Protein AF-A0A383WI52-F1 (afdb_monomer)

Mean predicted aligned error: 7.35 Å

Nearest PDB structures (foldseek):
  7dmk-assembly4_D  TM=4.854E-01  e=1.094E+00  Bacteroides clarus
  7dmk-assembly1_A  TM=4.833E-01  e=1.215E+00  Bacteroides clarus

Secondary structure (DSSP, 8-state):
-HHHHHHHHHHHHHS-S-------EEEEE-SS--TT-B-HHHHHH-TTEEEEEE-S-EE-TTTTGGGSSSPEEE-S-EEEEE-TT--GGGPPEEE-TT--S-EEEPTT-EEEEESSEEES--SSSSS--TTEE--TT-EEEEES-EEE-SS---HHHHHHHHHHSPPPSSSTTTT--PPPEEEEEEEEETTEEEEEEEEEEEEEEEE--EEETTTEEEB-EEEEEE--S-GGG-

Solvent-accessible surface area (backbone atoms only — not comparable to full-atom values): 12870 Å² total; per-residue (Å²): 126,79,75,63,62,59,56,56,56,58,56,54,60,73,76,62,75,72,84,73,76,61,77,67,30,71,36,39,25,34,50,76,77,48,93,88,38,42,52,66,67,58,41,61,65,39,88,58,37,31,35,36,36,33,79,32,47,36,65,51,76,67,74,55,57,85,18,71,92,54,41,48,70,33,86,54,50,35,35,43,27,28,65,87,90,60,54,83,68,67,41,27,38,40,31,43,75,52,42,49,24,28,35,29,39,32,46,81,16,41,41,32,41,32,48,24,29,40,23,34,41,48,92,75,86,65,89,73,52,32,32,32,26,37,27,77,69,7,34,41,37,38,33,55,58,46,80,50,61,96,79,67,79,55,37,64,63,41,48,53,50,48,68,69,47,60,56,16,80,88,47,93,66,41,84,52,90,68,73,60,41,66,50,74,39,68,42,53,55,73,93,40,80,41,72,59,33,68,44,61,42,40,42,41,30,63,36,66,65,44,76,42,89,101,64,50,46,26,28,20,24,34,38,40,37,42,36,91,71,75,72,92,82,95

Structure (mmCIF, N/CA/C/O backbone):
data_AF-A0A383WI52-F1
#
_entry.id   AF-A0A383WI52-F1
#
loop_
_atom_site.group_PDB
_atom_site.id
_atom_site.type_symbol
_atom_site.label_atom_id
_atom_site.label_alt_id
_atom_site.label_comp_id
_atom_site.label_asym_id
_atom_site.label_entity_id
_atom_site.label_seq_id
_atom_site.pdbx_PDB_ins_code
_atom_site.Cartn_x
_atom_site.Cartn_y
_atom_site.Cartn_z
_atom_site.occupancy
_atom_site.B_iso_or_equiv
_atom_site.auth_seq_id
_atom_site.auth_comp_id
_atom_site.auth_asym_id
_atom_site.auth_atom_id
_atom_site.pdbx_PDB_model_num
ATOM 1 N N . MET A 1 1 ? -29.619 -28.307 -30.602 1.00 49.94 1 MET A N 1
ATOM 2 C CA . MET A 1 1 ? -30.215 -27.304 -29.684 1.00 49.94 1 MET A CA 1
ATOM 3 C C . MET A 1 1 ? -29.660 -27.319 -28.247 1.00 49.94 1 MET A C 1
ATOM 5 O O . MET A 1 1 ? -29.815 -26.323 -27.562 1.00 49.94 1 MET A O 1
ATOM 9 N N . HIS A 1 2 ? -28.935 -28.349 -27.781 1.00 45.06 2 HIS A N 1
ATOM 10 C CA . HIS A 1 2 ? -28.395 -28.400 -26.402 1.00 45.06 2 HIS A CA 1
ATOM 11 C C . HIS A 1 2 ? -27.137 -27.556 -26.098 1.00 45.06 2 HIS A C 1
ATOM 13 O O . HIS A 1 2 ? -26.778 -27.399 -24.938 1.00 45.06 2 HIS A O 1
ATOM 19 N N . ARG A 1 3 ? -26.462 -26.969 -27.097 1.00 47.31 3 ARG A N 1
ATOM 20 C CA . ARG A 1 3 ? -25.242 -26.160 -26.871 1.00 47.31 3 ARG A CA 1
ATOM 21 C C . ARG A 1 3 ? -25.502 -24.683 -26.537 1.00 47.31 3 ARG A C 1
ATOM 23 O O . ARG A 1 3 ? -24.597 -24.013 -26.053 1.00 47.31 3 ARG A O 1
ATOM 30 N N . ALA A 1 4 ? -26.717 -24.180 -26.770 1.00 48.38 4 ALA A N 1
ATOM 31 C CA . ALA A 1 4 ? -27.065 -22.778 -26.517 1.00 48.38 4 ALA A CA 1
ATOM 32 C C . ALA A 1 4 ? -27.457 -22.516 -25.049 1.00 48.38 4 ALA A C 1
ATOM 34 O O . ALA A 1 4 ? -27.146 -21.460 -24.508 1.00 48.38 4 ALA A O 1
ATOM 35 N N . VAL A 1 5 ? -28.055 -23.505 -24.377 1.00 50.00 5 VAL A N 1
ATOM 36 C CA . VAL A 1 5 ? -28.529 -23.379 -22.985 1.00 50.00 5 VAL A CA 1
ATOM 37 C C . VAL A 1 5 ? -27.363 -23.364 -21.984 1.00 50.00 5 VAL A C 1
ATOM 39 O O . VAL A 1 5 ? -27.407 -22.641 -20.993 1.00 50.00 5 VAL A O 1
ATOM 42 N N . LEU A 1 6 ? -26.260 -24.065 -22.281 1.00 45.25 6 LEU A N 1
ATOM 43 C CA . LEU A 1 6 ? -25.086 -24.116 -21.399 1.00 45.25 6 LEU A CA 1
ATOM 44 C C . LEU A 1 6 ? -24.294 -22.793 -21.364 1.00 45.25 6 LEU A C 1
ATOM 46 O O . LEU A 1 6 ? -23.661 -22.483 -20.360 1.00 45.25 6 LEU A O 1
ATOM 50 N N . ARG A 1 7 ? -24.346 -21.978 -22.430 1.00 45.56 7 ARG A N 1
ATOM 51 C CA . ARG A 1 7 ? -23.656 -20.673 -22.467 1.00 45.56 7 ARG A CA 1
ATOM 52 C C . ARG A 1 7 ? -24.408 -19.575 -21.711 1.00 45.56 7 ARG A C 1
ATOM 54 O O . ARG A 1 7 ? -23.761 -18.681 -21.175 1.00 45.56 7 ARG A O 1
ATOM 61 N N . LEU A 1 8 ? -25.736 -19.667 -21.605 1.00 42.12 8 LEU A N 1
ATOM 62 C CA . LEU A 1 8 ? -26.520 -18.717 -20.809 1.00 42.12 8 LEU A CA 1
ATOM 63 C C . LEU A 1 8 ? -26.329 -18.931 -19.298 1.00 42.12 8 LEU A C 1
ATOM 65 O O . LEU A 1 8 ? -26.320 -17.964 -18.542 1.00 42.12 8 LEU A O 1
ATOM 69 N N . LEU A 1 9 ? -26.095 -20.175 -18.861 1.00 42.81 9 LEU A N 1
ATOM 70 C CA . LEU A 1 9 ? -25.854 -20.485 -17.447 1.00 42.81 9 LEU A CA 1
ATOM 71 C C . LEU A 1 9 ? -24.467 -20.033 -16.953 1.00 42.81 9 LEU A C 1
ATOM 73 O O . LEU A 1 9 ? -24.342 -19.614 -15.807 1.00 42.81 9 LEU A O 1
ATOM 77 N N . VAL A 1 10 ? -23.437 -20.041 -17.810 1.00 47.06 10 VAL A N 1
ATOM 78 C CA . VAL A 1 10 ? -22.093 -19.537 -17.447 1.00 47.06 10 VAL A CA 1
ATOM 79 C C . VAL A 1 10 ? -22.068 -18.003 -17.367 1.00 47.06 10 VAL A C 1
ATOM 81 O O . VAL A 1 10 ? -21.393 -17.450 -16.504 1.00 47.06 10 VAL A O 1
ATOM 84 N N . ALA A 1 11 ? -22.853 -17.305 -18.195 1.00 40.97 11 ALA A N 1
ATOM 85 C CA . ALA A 1 11 ? -22.974 -15.846 -18.122 1.00 40.97 11 ALA A CA 1
ATOM 86 C C . ALA A 1 11 ? -23.739 -15.368 -16.869 1.00 40.97 11 ALA A C 1
ATOM 88 O O . ALA A 1 11 ? -23.412 -14.321 -16.315 1.00 40.97 11 ALA A O 1
ATOM 89 N N . ALA A 1 12 ? -24.701 -16.153 -16.371 1.00 42.59 12 ALA A N 1
ATOM 90 C CA . ALA A 1 12 ? -25.459 -15.825 -15.160 1.00 42.59 12 ALA A CA 1
ATOM 91 C C . ALA A 1 12 ? -24.646 -15.993 -13.858 1.00 42.59 12 ALA A C 1
ATOM 93 O O . ALA A 1 12 ? -24.910 -15.299 -12.879 1.00 42.59 12 ALA A O 1
ATOM 94 N N . ILE A 1 13 ? -23.617 -16.849 -13.850 1.00 46.75 13 ILE A N 1
ATOM 95 C CA . ILE A 1 13 ? -22.729 -17.045 -12.688 1.00 46.75 13 ILE A CA 1
ATOM 96 C C . ILE A 1 13 ? -21.711 -15.894 -12.548 1.00 46.75 13 ILE A C 1
ATOM 98 O O . ILE A 1 13 ? -21.259 -15.607 -11.443 1.00 46.75 13 ILE A O 1
ATOM 102 N N . ILE A 1 14 ? -21.414 -15.160 -13.627 1.00 44.84 14 ILE A N 1
ATOM 103 C CA . ILE A 1 14 ? -20.525 -13.981 -13.591 1.00 44.84 14 ILE A CA 1
ATOM 104 C C . ILE A 1 14 ? -21.253 -12.730 -13.056 1.00 44.84 14 ILE A C 1
ATOM 106 O O . ILE A 1 14 ? -20.605 -11.810 -12.564 1.00 44.84 14 ILE A O 1
ATOM 110 N N . LEU A 1 15 ? -22.592 -12.709 -13.065 1.00 38.56 15 LEU A N 1
ATOM 111 C CA . LEU A 1 15 ? -23.390 -11.580 -12.565 1.00 38.56 15 LEU A CA 1
ATOM 112 C C . LEU A 1 15 ? -23.894 -11.749 -11.115 1.00 38.56 15 LEU A C 1
ATOM 114 O O . LEU A 1 15 ? -24.483 -10.821 -10.569 1.00 38.56 15 LEU A O 1
ATOM 118 N N . TYR A 1 16 ? -23.653 -12.904 -10.482 1.00 39.84 16 TYR A N 1
ATOM 119 C CA . TYR A 1 16 ? -24.157 -13.252 -9.142 1.00 39.84 16 TYR A CA 1
ATOM 120 C C . TYR A 1 16 ? -23.056 -13.481 -8.091 1.00 39.84 16 TYR A C 1
ATOM 122 O O . TYR A 1 16 ? -23.280 -14.124 -7.065 1.00 39.84 16 TYR A O 1
ATOM 130 N N . ALA A 1 17 ? -21.870 -12.900 -8.287 1.00 43.91 17 ALA A N 1
ATOM 131 C CA . ALA A 1 17 ? -20.932 -12.686 -7.188 1.00 43.91 17 ALA A CA 1
ATOM 132 C C . ALA A 1 17 ? -21.420 -11.500 -6.336 1.00 43.91 17 ALA A C 1
ATOM 134 O O . ALA A 1 17 ? -20.968 -10.373 -6.498 1.00 43.91 17 ALA A O 1
ATOM 135 N N . PHE A 1 18 ? -22.410 -11.780 -5.483 1.00 45.78 18 PHE A N 1
ATOM 136 C CA . PHE A 1 18 ? -22.698 -11.108 -4.214 1.00 45.78 18 PHE A CA 1
ATOM 137 C C . PHE A 1 18 ? -22.240 -9.647 -4.110 1.00 45.78 18 PHE A C 1
ATOM 139 O O . PHE A 1 18 ? -21.245 -9.335 -3.456 1.00 45.78 18 PHE A O 1
ATOM 146 N N . ILE A 1 19 ? -23.051 -8.726 -4.633 1.00 46.53 19 ILE A N 1
ATOM 147 C CA . ILE A 1 19 ? -23.071 -7.362 -4.103 1.00 46.53 19 ILE A CA 1
ATOM 148 C C . ILE A 1 19 ? -23.871 -7.409 -2.794 1.00 46.53 19 ILE A C 1
ATOM 150 O O . ILE A 1 19 ? -24.980 -6.894 -2.691 1.00 46.53 19 ILE A O 1
ATOM 154 N N . SER A 1 20 ? -23.319 -8.062 -1.773 1.00 44.25 20 SER A N 1
ATOM 155 C CA . SER A 1 20 ? -23.653 -7.676 -0.410 1.00 44.25 20 SER A CA 1
ATOM 156 C C . SER A 1 20 ? -22.993 -6.319 -0.220 1.00 44.25 20 SER A C 1
ATOM 158 O O . SER A 1 20 ? -21.830 -6.247 0.173 1.00 44.25 20 SER A O 1
ATOM 160 N N . THR A 1 21 ? -23.703 -5.232 -0.534 1.00 46.75 21 THR A N 1
ATOM 161 C CA . THR A 1 21 ? -23.348 -3.915 -0.003 1.00 46.75 21 THR A CA 1
ATOM 162 C C . THR A 1 21 ? -23.612 -3.962 1.499 1.00 46.75 21 THR A C 1
ATOM 164 O O . THR A 1 21 ? -24.583 -3.395 1.998 1.00 46.75 21 THR A O 1
ATOM 167 N N . ALA A 1 22 ? -22.765 -4.676 2.245 1.00 56.94 22 ALA A N 1
ATOM 168 C CA . ALA A 1 22 ? -22.515 -4.275 3.614 1.00 56.94 22 ALA A CA 1
ATOM 169 C C . ALA A 1 22 ? -22.205 -2.779 3.538 1.00 56.94 22 ALA A C 1
ATOM 171 O O . ALA A 1 22 ? -21.450 -2.366 2.653 1.00 56.94 22 ALA A O 1
ATOM 172 N N . SER A 1 23 ? -22.863 -1.979 4.377 1.00 58.84 23 SER A N 1
ATOM 173 C CA . SER A 1 23 ? -22.567 -0.554 4.492 1.00 58.84 23 SER A CA 1
ATOM 174 C C . SER A 1 23 ? -21.071 -0.424 4.740 1.00 58.84 23 SER A C 1
ATOM 176 O O . SER A 1 23 ? -20.595 -0.684 5.841 1.00 58.84 23 SER A O 1
ATOM 178 N N . ALA A 1 24 ? -20.342 -0.108 3.677 1.00 80.31 24 ALA A N 1
ATOM 179 C CA . ALA A 1 24 ? -18.909 0.058 3.671 1.00 80.31 24 ALA A CA 1
ATOM 180 C C . ALA A 1 24 ? -18.601 1.276 4.537 1.00 80.31 24 ALA A C 1
ATOM 182 O O . ALA A 1 24 ? -18.807 2.408 4.104 1.00 80.31 24 ALA A O 1
ATOM 183 N N . GLY A 1 25 ? -18.181 1.049 5.781 1.00 95.38 25 GLY A N 1
ATOM 184 C CA . GLY A 1 25 ? -17.764 2.123 6.664 1.00 95.38 25 GLY A CA 1
ATOM 185 C C . GLY A 1 25 ? -16.517 2.799 6.105 1.00 95.38 25 GLY A C 1
ATOM 186 O O . GLY A 1 25 ? -15.590 2.126 5.635 1.00 95.38 25 GLY A O 1
ATOM 187 N N . THR A 1 26 ? -16.493 4.127 6.183 1.00 97.19 26 THR A N 1
ATOM 188 C CA . THR A 1 26 ? -15.303 4.929 5.899 1.00 97.19 26 THR A CA 1
ATOM 189 C C . THR A 1 26 ? -14.734 5.440 7.211 1.00 97.19 26 THR A C 1
ATOM 191 O O . THR A 1 26 ? -15.413 6.155 7.946 1.00 97.19 26 THR A O 1
ATOM 194 N N . ALA A 1 27 ? -13.484 5.093 7.500 1.00 97.94 27 ALA A N 1
ATOM 195 C CA . ALA A 1 27 ? -12.732 5.675 8.600 1.00 97.94 27 ALA A CA 1
ATOM 196 C C . ALA A 1 27 ? -11.845 6.806 8.083 1.00 97.94 27 ALA A C 1
ATOM 198 O O . ALA A 1 27 ? -11.152 6.659 7.076 1.00 97.94 27 ALA A O 1
ATOM 199 N N . TYR A 1 28 ? -11.828 7.918 8.806 1.00 98.06 28 TYR A N 1
ATOM 200 C CA . TYR A 1 28 ? -10.920 9.027 8.548 1.00 98.06 28 TYR A CA 1
ATOM 201 C C . TYR A 1 28 ? -9.704 8.885 9.450 1.00 98.06 28 TYR A C 1
ATOM 203 O O . TYR A 1 28 ? -9.843 8.777 10.666 1.00 98.06 28 TYR A O 1
ATOM 211 N N . VAL A 1 29 ? -8.512 8.867 8.870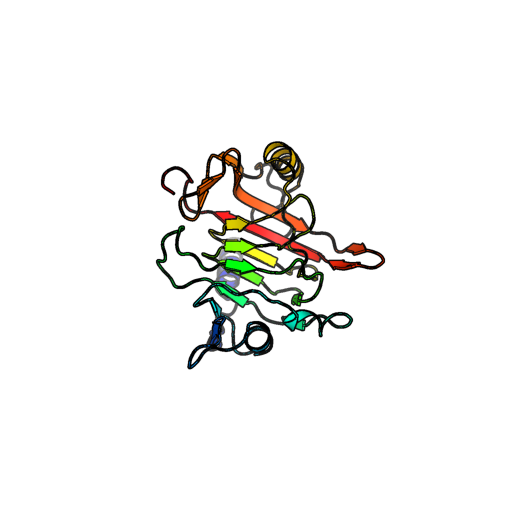 1.00 98.25 29 VAL A N 1
ATOM 212 C CA . VAL A 1 29 ? -7.256 8.659 9.589 1.00 98.25 29 VAL A CA 1
ATOM 213 C C . VAL A 1 29 ? -6.375 9.888 9.401 1.00 98.25 29 VAL A C 1
ATOM 215 O O . VAL A 1 29 ? -6.176 10.359 8.281 1.00 98.25 29 VAL A O 1
ATOM 218 N N . ALA A 1 30 ? -5.876 10.437 10.506 1.00 98.00 30 ALA A N 1
ATOM 219 C CA . ALA A 1 30 ? -5.089 11.665 10.509 1.00 98.00 30 ALA A CA 1
ATOM 220 C C . ALA A 1 30 ? -4.009 11.630 11.591 1.00 98.00 30 ALA A C 1
ATOM 222 O O . ALA A 1 30 ? -4.198 11.053 12.663 1.00 98.00 30 ALA A O 1
ATOM 223 N N . GLN A 1 31 ? -2.894 12.295 11.304 1.00 97.38 31 GLN A N 1
ATOM 224 C CA . GLN A 1 31 ? -1.804 12.532 12.239 1.00 97.38 31 GLN A CA 1
ATOM 225 C C . GLN A 1 31 ? -1.281 13.978 12.078 1.00 97.38 31 GLN A C 1
ATOM 227 O O . GLN A 1 31 ? -0.837 14.334 10.981 1.00 97.38 31 GLN A O 1
ATOM 232 N N . PRO A 1 32 ? -1.324 14.825 13.132 1.00 96.44 32 PRO A N 1
ATOM 233 C CA . PRO A 1 32 ? -1.938 14.568 14.442 1.00 96.44 32 PRO A CA 1
ATOM 234 C C . PRO A 1 32 ? -3.445 14.283 14.330 1.00 96.44 32 PRO A C 1
ATOM 236 O O . PRO A 1 32 ? -4.072 14.627 13.329 1.00 96.44 32 PRO A O 1
ATOM 239 N N . GLN A 1 33 ? -4.012 13.630 15.348 1.00 94.62 33 GLN A N 1
ATOM 240 C CA . GLN A 1 33 ? -5.429 13.264 15.349 1.00 94.62 33 GLN A CA 1
ATOM 241 C C . GLN A 1 33 ? -6.313 14.522 15.276 1.00 94.62 33 GLN A C 1
ATOM 243 O O . GLN A 1 33 ? -6.073 15.504 15.978 1.00 94.62 33 GLN A O 1
ATOM 248 N N . GLN A 1 34 ? -7.330 14.482 14.419 1.00 96.00 34 GLN A N 1
ATOM 249 C CA . GLN A 1 34 ? -8.306 15.547 14.194 1.00 96.00 34 GLN A CA 1
ATOM 250 C C . GLN A 1 34 ? -9.682 15.138 14.752 1.00 96.00 34 GLN A C 1
ATOM 252 O O . GLN A 1 34 ? -9.919 13.954 15.019 1.00 96.00 34 GLN A O 1
ATOM 257 N N . PRO A 1 35 ? -10.628 16.080 14.929 1.00 97.38 35 PRO A N 1
ATOM 258 C CA . PRO A 1 35 ? -12.009 15.730 15.248 1.00 97.38 35 PRO A CA 1
ATOM 259 C C . PRO A 1 35 ? -12.576 14.733 14.229 1.00 97.38 35 PRO A C 1
ATOM 261 O O . PRO A 1 35 ? -12.420 14.919 13.025 1.00 97.38 35 PRO A O 1
ATOM 264 N N . ASN A 1 36 ? -13.244 13.683 14.714 1.00 96.00 36 ASN A N 1
ATOM 265 C CA . ASN A 1 36 ? -13.813 12.596 13.903 1.00 96.00 36 ASN A CA 1
ATOM 266 C C . ASN A 1 36 ? -12.794 11.750 13.116 1.00 96.00 36 ASN A C 1
ATOM 268 O O . ASN A 1 36 ? -13.196 10.993 12.231 1.00 96.00 36 ASN A O 1
ATOM 272 N N . SER A 1 37 ? -11.498 11.832 13.438 1.00 97.81 37 SER A N 1
ATOM 273 C CA . SER A 1 37 ? -10.498 10.899 12.918 1.00 97.81 37 SER A CA 1
ATOM 274 C C . SER A 1 37 ? -10.109 9.840 13.953 1.00 97.81 37 SER A C 1
ATOM 276 O O . SER A 1 37 ? -10.183 10.050 15.165 1.00 97.81 37 SER A O 1
ATOM 278 N N . THR A 1 38 ? -9.620 8.708 13.467 1.00 97.88 38 THR A N 1
ATOM 279 C CA . THR A 1 38 ? -9.133 7.567 14.249 1.00 97.88 38 THR A CA 1
ATOM 280 C C . THR A 1 38 ? -7.678 7.251 13.881 1.00 97.88 38 THR A C 1
ATOM 282 O O . THR A 1 38 ? -7.116 7.866 12.970 1.00 97.88 38 THR A O 1
ATOM 285 N N . THR A 1 39 ? -7.040 6.322 14.596 1.00 97.81 39 THR A N 1
ATOM 286 C CA . THR A 1 39 ? -5.724 5.804 14.199 1.00 97.81 39 THR A CA 1
ATOM 287 C C . THR A 1 39 ? -5.866 4.753 13.103 1.00 97.81 39 THR A C 1
ATOM 289 O O . THR A 1 39 ? -6.927 4.147 12.922 1.00 97.81 39 THR A O 1
ATOM 292 N N . LEU A 1 40 ? -4.781 4.482 12.378 1.00 98.12 40 LEU A N 1
ATOM 293 C CA . LEU A 1 40 ? -4.793 3.458 11.340 1.00 98.12 40 LEU A CA 1
ATOM 294 C C . LEU A 1 40 ? -5.101 2.071 11.921 1.00 98.12 40 LEU A C 1
ATOM 296 O O . LEU A 1 40 ? -5.882 1.321 11.339 1.00 98.12 40 LEU A O 1
ATOM 300 N N . VAL A 1 41 ? -4.531 1.725 13.081 1.00 98.00 41 VAL A N 1
ATOM 301 C CA . VAL A 1 41 ? -4.784 0.424 13.724 1.00 98.00 41 VAL A CA 1
ATOM 302 C C . VAL A 1 41 ? -6.241 0.270 14.152 1.00 98.00 41 VAL A C 1
ATOM 304 O O . VAL A 1 41 ? -6.810 -0.807 13.972 1.00 98.00 41 VAL A O 1
ATOM 307 N N . GLN A 1 42 ? -6.862 1.326 14.680 1.00 97.94 42 GLN A N 1
ATOM 308 C CA . GLN A 1 42 ? -8.282 1.309 15.038 1.00 97.94 42 GLN A CA 1
ATOM 309 C C . GLN A 1 42 ? -9.156 1.091 13.795 1.00 97.94 42 GLN A C 1
ATOM 311 O O . GLN A 1 42 ? -9.966 0.164 13.782 1.00 97.94 42 GLN A O 1
ATOM 316 N N . ALA A 1 43 ? -8.915 1.844 12.717 1.00 98.12 43 ALA A N 1
ATOM 317 C CA . ALA A 1 43 ? -9.619 1.672 11.444 1.00 98.12 43 ALA A CA 1
ATOM 318 C C . ALA A 1 43 ? -9.448 0.260 10.849 1.00 98.12 43 ALA A C 1
ATOM 320 O O . ALA A 1 43 ? -10.403 -0.349 10.368 1.00 98.12 43 ALA A O 1
ATOM 321 N N . LEU A 1 44 ? -8.237 -0.303 10.904 1.00 98.12 44 LEU A N 1
ATOM 322 C CA . LEU A 1 44 ? -7.964 -1.660 10.421 1.00 98.12 44 LEU A CA 1
ATOM 323 C C . LEU A 1 44 ? -8.626 -2.738 11.292 1.00 98.12 44 LEU A C 1
ATOM 325 O O . LEU A 1 44 ? -9.058 -3.766 10.766 1.00 98.12 44 LEU A O 1
ATOM 329 N N . SER A 1 45 ? -8.756 -2.501 12.596 1.00 98.00 45 SER A N 1
ATOM 330 C CA . SER A 1 45 ? -9.388 -3.437 13.535 1.00 98.00 45 SER A CA 1
ATOM 331 C C . SER A 1 45 ? -10.917 -3.444 13.432 1.00 98.00 45 SER A C 1
ATOM 333 O O . SER A 1 45 ? -11.539 -4.469 13.709 1.00 98.00 45 SER A O 1
ATOM 335 N N . ASP A 1 46 ? -11.532 -2.342 12.999 1.00 97.75 46 ASP A N 1
ATOM 336 C CA . ASP A 1 46 ? -12.985 -2.238 12.849 1.00 97.75 46 ASP A CA 1
ATOM 337 C C . ASP A 1 46 ? -13.491 -2.990 11.609 1.00 97.75 46 ASP A C 1
ATOM 339 O O . ASP A 1 46 ? -13.361 -2.532 10.476 1.00 97.75 46 ASP A O 1
ATOM 343 N N . SER A 1 47 ? -14.129 -4.143 11.822 1.00 96.62 47 SER A N 1
ATOM 344 C CA . SER A 1 47 ? -14.664 -4.988 10.746 1.00 96.62 47 SER A CA 1
ATOM 345 C C . SER A 1 47 ? -15.712 -4.327 9.839 1.00 96.62 47 SER A C 1
ATOM 347 O O . SER A 1 47 ? -15.947 -4.838 8.745 1.00 96.62 47 SER A O 1
ATOM 349 N N . SER A 1 48 ? -16.321 -3.215 10.258 1.00 96.56 48 SER A N 1
ATOM 350 C CA . SER A 1 48 ? -17.283 -2.461 9.446 1.00 96.56 48 SER A CA 1
ATOM 351 C C . SER A 1 48 ? -16.612 -1.500 8.455 1.00 96.56 48 SER A C 1
ATOM 353 O O . SER A 1 48 ? -17.230 -1.094 7.472 1.00 96.56 48 SER A O 1
ATOM 355 N N . VAL A 1 49 ? -15.335 -1.167 8.671 1.00 97.69 49 VAL A N 1
ATOM 356 C CA . VAL A 1 49 ? -14.579 -0.210 7.854 1.00 97.69 49 VAL A CA 1
ATOM 357 C C . VAL A 1 49 ? -13.944 -0.910 6.661 1.00 97.69 49 VAL A C 1
ATOM 359 O O . VAL A 1 49 ? -13.009 -1.691 6.827 1.00 97.69 49 VAL A O 1
ATOM 362 N N . SER A 1 50 ? -14.380 -0.599 5.446 1.00 97.50 50 SER A N 1
ATOM 363 C CA . SER A 1 50 ? -13.739 -1.079 4.210 1.00 97.50 50 SER A CA 1
ATOM 364 C C . SER A 1 50 ? -12.961 0.012 3.475 1.00 97.50 50 SER A C 1
ATOM 366 O O . SER A 1 50 ? -12.181 -0.298 2.577 1.00 97.50 50 SER A O 1
ATOM 368 N N . GLN A 1 51 ? -13.160 1.281 3.834 1.00 98.00 51 GLN A N 1
ATOM 369 C CA . GLN A 1 51 ? -12.441 2.414 3.256 1.00 98.00 51 GLN A CA 1
ATOM 370 C C . GLN A 1 51 ? -11.744 3.209 4.356 1.00 98.00 51 GLN A C 1
ATOM 372 O O . GLN A 1 51 ? -12.346 3.550 5.369 1.00 98.00 51 GLN A O 1
ATOM 377 N N . ILE A 1 52 ? -10.471 3.520 4.153 1.00 98.56 52 ILE A N 1
ATOM 378 C CA . ILE A 1 52 ? -9.666 4.326 5.062 1.00 98.56 52 ILE A CA 1
ATOM 379 C C . ILE A 1 52 ? -9.169 5.534 4.281 1.00 98.56 52 ILE A C 1
ATOM 381 O O . ILE A 1 52 ? -8.393 5.391 3.336 1.00 98.56 52 ILE A O 1
ATOM 385 N N . LEU A 1 53 ? -9.618 6.720 4.680 1.00 98.19 53 LEU A N 1
ATOM 386 C CA . LEU A 1 53 ? -9.217 7.977 4.070 1.00 98.19 53 LEU A CA 1
ATOM 387 C C . LEU A 1 53 ? -8.131 8.645 4.912 1.00 98.19 53 LEU A C 1
ATOM 389 O O . LEU A 1 53 ? -8.388 9.058 6.042 1.00 98.19 53 LEU A O 1
ATOM 393 N N . LEU A 1 54 ? -6.929 8.778 4.358 1.00 98.50 54 LEU A N 1
ATOM 394 C CA . LEU A 1 54 ? -5.857 9.565 4.954 1.00 98.50 54 LEU A CA 1
ATOM 395 C C . LEU A 1 54 ? -6.136 11.052 4.717 1.00 98.50 54 LEU A C 1
ATOM 397 O O . LEU A 1 54 ? -6.140 11.518 3.577 1.00 98.50 54 LEU A O 1
ATOM 401 N N . LEU A 1 55 ? -6.377 11.794 5.797 1.00 97.06 55 LEU A N 1
ATOM 402 C CA . LEU A 1 55 ? -6.600 13.243 5.755 1.00 97.06 55 LEU A CA 1
ATOM 403 C C . LEU A 1 55 ? -5.291 14.038 5.756 1.00 97.06 55 LEU A C 1
ATOM 405 O O . LEU A 1 55 ? -5.239 15.161 5.261 1.00 97.06 55 LEU A O 1
ATOM 409 N N . THR A 1 56 ? -4.236 13.462 6.326 1.00 97.12 56 THR A N 1
ATOM 410 C CA . THR A 1 56 ? -2.898 14.049 6.414 1.00 97.12 56 THR A CA 1
ATOM 411 C C . THR A 1 56 ? -1.843 12.973 6.170 1.00 97.12 56 THR A C 1
ATOM 413 O O . THR A 1 56 ? -2.161 11.788 6.040 1.00 97.12 56 THR A O 1
ATOM 416 N N . ASN A 1 57 ? -0.570 13.374 6.121 1.00 97.50 57 ASN A N 1
ATOM 417 C CA . ASN A 1 57 ? 0.530 12.418 6.202 1.00 97.50 57 ASN A CA 1
ATOM 418 C C . ASN A 1 57 ? 0.409 11.600 7.494 1.00 97.50 57 ASN A C 1
ATOM 420 O O . ASN A 1 57 ? 0.151 12.158 8.560 1.00 97.50 57 ASN A O 1
ATOM 424 N N . TYR A 1 58 ? 0.625 10.295 7.389 1.00 98.38 58 TYR A N 1
ATOM 425 C CA . TYR A 1 58 ? 0.473 9.339 8.472 1.00 98.38 58 TYR A CA 1
ATOM 426 C C . TYR A 1 58 ? 1.698 8.432 8.547 1.00 98.38 58 TYR A C 1
ATOM 428 O O . TYR A 1 58 ? 2.097 7.830 7.552 1.00 98.38 58 TYR A O 1
ATOM 436 N N . SER A 1 59 ? 2.279 8.295 9.733 1.00 98.00 59 SER A N 1
ATOM 437 C CA . SER A 1 59 ? 3.346 7.336 10.006 1.00 98.00 59 SER A CA 1
ATOM 438 C C . SER A 1 59 ? 2.833 6.313 10.997 1.00 98.00 59 SER A C 1
ATOM 440 O O . SER A 1 59 ? 2.430 6.670 12.101 1.00 98.00 59 SER A O 1
ATOM 442 N N . VAL A 1 60 ? 2.920 5.028 10.647 1.00 96.31 60 VAL A N 1
ATOM 443 C CA . VAL A 1 60 ? 2.462 3.946 11.536 1.00 96.31 60 VAL A CA 1
ATOM 444 C C . VAL A 1 60 ? 3.223 3.891 12.865 1.00 96.31 60 VAL A C 1
ATOM 446 O O . VAL A 1 60 ? 2.771 3.211 13.783 1.00 96.31 60 VAL A O 1
ATOM 449 N N . ASN A 1 61 ? 4.369 4.584 12.964 1.00 93.88 61 ASN A N 1
ATOM 450 C CA . ASN A 1 61 ? 5.197 4.698 14.168 1.00 93.88 61 ASN A CA 1
ATOM 451 C C . ASN A 1 61 ? 5.331 3.344 14.882 1.00 93.88 61 ASN A C 1
ATOM 453 O O . ASN A 1 61 ? 5.740 2.376 14.243 1.00 93.88 61 ASN A O 1
ATOM 457 N N . ASP A 1 62 ? 4.961 3.257 16.157 1.00 94.94 62 ASP A N 1
ATOM 458 C CA . ASP A 1 62 ? 5.045 2.030 16.954 1.00 94.94 62 ASP A CA 1
ATOM 459 C C . ASP A 1 62 ? 3.679 1.331 17.091 1.00 94.94 62 ASP A C 1
ATOM 461 O O . ASP A 1 62 ? 3.564 0.294 17.742 1.00 94.94 62 ASP A O 1
ATOM 465 N N . GLU A 1 63 ? 2.627 1.837 16.430 1.00 95.75 63 GLU A N 1
ATOM 466 C CA . GLU A 1 63 ? 1.256 1.319 16.565 1.00 95.75 63 GLU A CA 1
ATOM 467 C C . GLU A 1 63 ? 1.137 -0.155 16.162 1.00 95.75 63 GLU A C 1
ATOM 469 O O . GLU A 1 63 ? 0.322 -0.900 16.711 1.00 95.75 63 GLU A O 1
ATOM 474 N N . LEU A 1 64 ? 1.958 -0.586 15.201 1.00 96.62 64 LEU A N 1
ATOM 475 C CA . LEU A 1 64 ? 1.980 -1.964 14.720 1.00 96.62 64 LEU A CA 1
ATOM 476 C C . LEU A 1 64 ? 2.940 -2.878 15.502 1.00 96.62 64 LEU A C 1
ATOM 478 O O . LEU A 1 64 ? 2.976 -4.085 15.247 1.00 96.62 64 LEU A O 1
ATOM 482 N N . ASP A 1 65 ? 3.720 -2.356 16.453 1.00 95.75 65 ASP A N 1
ATOM 483 C CA . ASP A 1 65 ? 4.712 -3.165 17.174 1.00 95.75 65 ASP A CA 1
ATOM 484 C C . ASP A 1 65 ? 4.088 -4.141 18.160 1.00 95.75 65 ASP A C 1
ATOM 486 O O . ASP A 1 65 ? 4.607 -5.248 18.318 1.00 95.75 65 ASP A O 1
ATOM 490 N N . GLN A 1 66 ? 2.911 -3.808 18.692 1.00 95.31 66 GLN A N 1
ATOM 491 C CA . GLN A 1 66 ? 2.097 -4.715 19.506 1.00 95.31 66 GLN A CA 1
ATOM 492 C C . GLN A 1 66 ? 1.713 -6.020 18.777 1.00 95.31 66 GLN A C 1
ATOM 494 O O . GLN A 1 66 ? 1.416 -7.021 19.421 1.00 95.31 66 GLN A O 1
ATOM 499 N N . PHE A 1 67 ? 1.772 -6.051 17.439 1.00 95.06 67 PHE A N 1
ATOM 500 C CA . PHE A 1 67 ? 1.452 -7.225 16.615 1.00 95.06 67 PHE A CA 1
ATOM 501 C C . PHE A 1 67 ? 2.697 -8.021 16.193 1.00 95.06 67 PHE A C 1
ATOM 503 O O . PHE A 1 67 ? 2.731 -8.601 15.109 1.00 95.06 67 PHE A O 1
ATOM 510 N N . LYS A 1 68 ? 3.766 -8.018 17.002 1.00 88.81 68 LYS A N 1
ATOM 511 C CA . LYS A 1 68 ? 5.018 -8.738 16.698 1.00 88.81 68 LYS A CA 1
ATOM 512 C C . LYS A 1 68 ? 4.829 -10.244 16.537 1.00 88.81 68 LYS A C 1
ATOM 514 O O . LYS A 1 68 ? 5.291 -10.788 15.540 1.00 88.81 68 LYS A O 1
ATOM 519 N N . ASP A 1 69 ? 4.139 -10.877 17.479 1.00 90.75 69 ASP A N 1
ATOM 520 C CA . ASP A 1 69 ? 3.996 -12.339 17.505 1.00 90.75 69 ASP A CA 1
ATOM 521 C C . ASP A 1 69 ? 2.641 -12.801 16.950 1.00 90.75 69 ASP A C 1
ATOM 523 O O . ASP A 1 69 ? 2.463 -13.958 16.572 1.00 90.75 69 ASP A O 1
ATOM 527 N N . ARG A 1 70 ? 1.676 -11.878 16.864 1.00 95.69 70 ARG A N 1
ATOM 528 C CA . ARG A 1 70 ? 0.332 -12.130 16.349 1.00 95.69 70 ARG A CA 1
ATOM 529 C C . ARG A 1 70 ? -0.097 -10.983 15.431 1.00 95.69 70 ARG A C 1
ATOM 531 O O . ARG A 1 70 ? -0.566 -9.965 15.937 1.00 95.69 70 ARG A O 1
ATOM 538 N N . PRO A 1 71 ? 0.038 -11.140 14.103 1.00 97.31 71 PRO A N 1
ATOM 539 C CA . PRO A 1 71 ? -0.368 -10.117 13.146 1.00 97.31 71 PRO A CA 1
ATOM 540 C C . PRO A 1 71 ? -1.850 -9.751 13.299 1.00 97.31 71 PRO A C 1
ATOM 542 O O . PRO A 1 71 ? -2.688 -10.630 13.552 1.00 97.31 71 PRO A O 1
ATOM 545 N N . LEU A 1 72 ? -2.183 -8.476 13.088 1.00 98.12 72 LEU A N 1
ATOM 546 C CA . LEU A 1 72 ? -3.565 -8.007 13.029 1.00 98.12 72 LEU A CA 1
ATOM 547 C C . LEU A 1 72 ? -4.276 -8.696 11.859 1.00 98.12 72 LEU A C 1
ATOM 549 O O . LEU A 1 72 ? -3.835 -8.603 10.713 1.00 98.12 72 LEU A O 1
ATOM 553 N N . GLN A 1 73 ? -5.360 -9.412 12.150 1.00 98.31 73 GLN A N 1
ATOM 554 C CA . GLN A 1 73 ? -6.102 -10.162 11.140 1.00 98.31 73 GLN A CA 1
ATOM 555 C C . GLN A 1 73 ? -7.022 -9.224 10.356 1.00 98.31 73 GLN A C 1
ATOM 557 O O . GLN A 1 73 ? -7.939 -8.626 10.915 1.00 98.31 73 GLN A O 1
ATOM 562 N N . ILE A 1 74 ? -6.807 -9.144 9.049 1.00 98.12 74 ILE A N 1
ATOM 563 C CA . ILE A 1 74 ? -7.644 -8.414 8.105 1.00 98.12 74 ILE A CA 1
ATOM 564 C C . ILE A 1 74 ? -8.505 -9.442 7.367 1.00 98.12 74 ILE A C 1
ATOM 566 O O . ILE A 1 74 ? -8.072 -10.077 6.406 1.00 98.12 74 ILE A O 1
ATOM 570 N N . ASN A 1 75 ? -9.731 -9.627 7.860 1.00 97.69 75 ASN A N 1
ATOM 571 C CA . ASN A 1 75 ? -10.698 -10.614 7.357 1.00 97.69 75 ASN A CA 1
ATOM 572 C C . ASN A 1 75 ? -11.722 -10.019 6.377 1.00 97.69 75 ASN A C 1
ATOM 574 O O . ASN A 1 75 ? -12.825 -10.537 6.230 1.00 97.69 75 ASN A O 1
ATOM 578 N N . ARG A 1 76 ? -11.369 -8.902 5.740 1.00 97.19 76 ARG A N 1
ATOM 579 C CA . ARG A 1 76 ? -12.198 -8.192 4.766 1.00 97.19 76 ARG A CA 1
ATOM 580 C C . ARG A 1 76 ? -11.319 -7.469 3.753 1.00 97.19 76 ARG A C 1
ATOM 582 O O . ARG A 1 76 ? -10.142 -7.233 4.016 1.00 97.19 76 ARG A O 1
ATOM 589 N N . SER A 1 77 ? -11.898 -7.090 2.623 1.00 97.88 77 SER A N 1
ATOM 590 C CA . SER A 1 77 ? -11.220 -6.191 1.692 1.00 97.88 77 SER A CA 1
ATOM 591 C C . SER A 1 77 ? -11.227 -4.762 2.238 1.00 97.88 77 SER A C 1
ATOM 593 O O . SER A 1 77 ? -12.243 -4.303 2.759 1.00 97.88 77 SER A O 1
ATOM 595 N N . VAL A 1 78 ? -10.087 -4.080 2.138 1.00 98.25 78 VAL A N 1
ATOM 596 C CA . VAL A 1 78 ? -9.879 -2.723 2.662 1.00 98.25 78 VAL A CA 1
ATOM 597 C C . VAL A 1 78 ? -9.114 -1.902 1.632 1.00 98.25 78 VAL A C 1
ATOM 599 O O . VAL A 1 78 ? -8.144 -2.392 1.057 1.00 98.25 78 VAL A O 1
ATOM 602 N N . SER A 1 79 ? -9.514 -0.650 1.424 1.00 98.25 79 SER A N 1
ATOM 603 C CA . SER A 1 79 ? -8.749 0.321 0.640 1.00 98.25 79 SER A CA 1
ATOM 604 C C . SER A 1 79 ? -8.245 1.462 1.520 1.00 98.25 79 SER A C 1
ATOM 606 O O . SER A 1 79 ? -9.039 2.054 2.250 1.00 98.25 79 SER A O 1
ATOM 608 N N . ILE A 1 80 ? -6.967 1.818 1.406 1.00 98.50 80 ILE A N 1
ATOM 609 C CA . ILE A 1 80 ? -6.401 3.051 1.959 1.00 98.50 80 ILE A CA 1
ATOM 610 C C . ILE A 1 80 ? -6.188 4.046 0.820 1.00 98.50 80 ILE A C 1
ATOM 612 O O . ILE A 1 80 ? -5.491 3.735 -0.151 1.00 98.50 80 ILE A O 1
ATOM 616 N N . SER A 1 81 ? -6.756 5.243 0.954 1.00 98.19 81 SER A N 1
ATOM 617 C CA . SER A 1 81 ? -6.630 6.301 -0.045 1.00 98.19 81 SER A CA 1
ATOM 618 C C . SER A 1 81 ? -6.481 7.700 0.540 1.00 98.19 81 SER A C 1
ATOM 620 O O . SER A 1 81 ? -6.801 7.928 1.702 1.00 98.19 81 SER A O 1
ATOM 622 N N . GLY A 1 82 ? -6.021 8.651 -0.272 1.00 96.88 82 GLY A N 1
ATOM 623 C CA . GLY A 1 82 ? -6.125 10.078 0.018 1.00 96.88 82 GLY A CA 1
ATOM 624 C C . GLY A 1 82 ? -7.504 10.614 -0.357 1.00 96.88 82 GLY A C 1
ATOM 625 O O . GLY A 1 82 ? -8.326 9.894 -0.935 1.00 96.88 82 GLY A O 1
ATOM 626 N N . ALA A 1 83 ? -7.767 11.884 -0.038 1.00 92.19 83 ALA A N 1
ATOM 627 C CA . ALA A 1 83 ? -8.988 12.549 -0.485 1.00 92.19 83 ALA A CA 1
ATOM 628 C C . ALA A 1 83 ? -9.107 12.508 -2.026 1.00 92.19 83 ALA A C 1
ATOM 630 O O . ALA A 1 83 ? -8.103 12.653 -2.731 1.00 92.19 83 ALA A O 1
ATOM 631 N N . PRO A 1 84 ? -10.317 12.302 -2.574 1.00 91.31 84 PRO A N 1
ATOM 632 C CA . PRO A 1 84 ? -10.506 12.229 -4.016 1.00 91.31 84 PRO A CA 1
ATOM 633 C C . PRO A 1 84 ? -10.164 13.564 -4.690 1.00 91.31 84 PRO A C 1
ATOM 635 O O . PRO A 1 84 ? -10.455 14.633 -4.158 1.00 91.31 84 PRO A O 1
ATOM 638 N N . GLY A 1 85 ? -9.580 13.494 -5.888 1.00 87.62 85 GLY A N 1
ATOM 639 C CA . GLY A 1 85 ? -9.282 14.671 -6.712 1.00 87.62 85 GLY A CA 1
ATOM 640 C C . GLY A 1 85 ? -8.050 15.472 -6.286 1.00 87.62 85 GLY A C 1
ATOM 641 O O . GLY A 1 85 ? -7.792 16.524 -6.868 1.00 87.62 85 GLY A O 1
ATOM 642 N N . LEU A 1 86 ? -7.278 14.995 -5.303 1.00 88.69 86 LEU A N 1
ATOM 643 C CA . LEU A 1 86 ? -6.005 15.620 -4.957 1.00 88.69 86 LEU A CA 1
ATOM 644 C C . LEU A 1 86 ? -5.018 15.526 -6.132 1.00 88.69 86 LEU A C 1
ATOM 646 O O . LEU A 1 86 ? -4.881 14.454 -6.732 1.00 88.69 86 LEU A O 1
ATOM 650 N N . PRO A 1 87 ? -4.294 16.613 -6.455 1.00 88.12 87 PRO A N 1
ATOM 651 C CA . PRO A 1 87 ? -3.209 16.535 -7.418 1.00 88.12 87 PRO A CA 1
ATOM 652 C C . PRO A 1 87 ? -2.071 15.665 -6.856 1.00 88.12 87 PRO A C 1
ATOM 654 O O . PRO A 1 87 ? -1.884 15.619 -5.634 1.00 88.12 87 PRO A O 1
ATOM 657 N N . PRO A 1 88 ? -1.248 15.037 -7.717 1.00 86.81 88 PRO A N 1
ATOM 658 C CA . PRO A 1 88 ? -0.129 14.195 -7.293 1.00 86.81 88 PRO A CA 1
ATOM 659 C C . PRO A 1 88 ? 0.793 14.804 -6.226 1.00 86.81 88 PRO A C 1
ATOM 661 O O . PRO A 1 88 ? 1.218 14.120 -5.297 1.00 86.81 88 PRO A O 1
ATOM 664 N N . ALA A 1 89 ? 1.065 16.108 -6.320 1.00 86.88 89 ALA A N 1
ATOM 665 C CA . ALA A 1 89 ? 1.930 16.825 -5.384 1.00 86.88 89 ALA A CA 1
ATOM 666 C C . ALA A 1 89 ? 1.346 16.971 -3.963 1.00 86.88 89 ALA A C 1
ATOM 668 O O . ALA A 1 89 ? 2.085 17.300 -3.035 1.00 86.88 89 ALA A O 1
ATOM 669 N N . SER A 1 90 ? 0.042 16.738 -3.787 1.00 92.06 90 SER A N 1
ATOM 670 C CA . SER A 1 90 ? -0.683 16.891 -2.5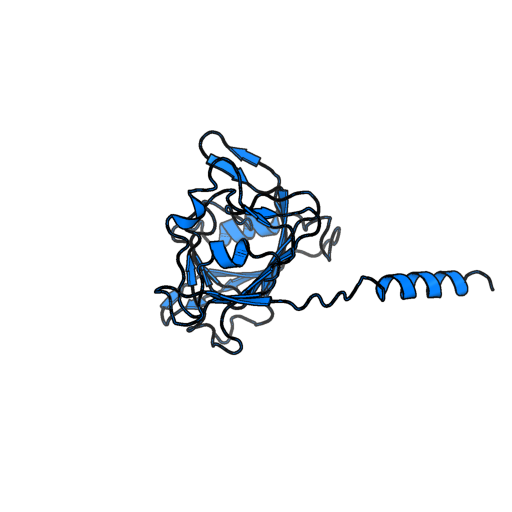18 1.00 92.06 90 SER A CA 1
ATOM 671 C C . SER A 1 90 ? -1.195 15.567 -1.950 1.00 92.06 90 SER A C 1
ATOM 673 O O . SER A 1 90 ? -1.944 15.579 -0.974 1.00 92.06 90 SER A O 1
ATOM 675 N N . LEU A 1 91 ? -0.819 14.429 -2.541 1.00 94.06 91 LEU A N 1
ATOM 676 C CA . LEU A 1 91 ? -1.205 13.121 -2.021 1.00 94.06 91 LEU A CA 1
ATOM 677 C C . LEU A 1 91 ? -0.606 12.894 -0.622 1.00 94.06 91 LEU A C 1
ATOM 679 O O . LEU A 1 91 ? 0.575 13.188 -0.411 1.00 94.06 91 LEU A O 1
ATOM 683 N N . PRO A 1 92 ? -1.380 12.350 0.335 1.00 97.00 92 PRO A N 1
ATOM 684 C CA . PRO A 1 92 ? -0.865 12.076 1.666 1.00 97.00 92 PRO A CA 1
ATOM 685 C C . PRO A 1 92 ? 0.147 10.928 1.629 1.00 97.00 92 PRO A C 1
ATOM 687 O O . PRO A 1 92 ? 0.006 9.959 0.875 1.00 97.00 92 PRO A O 1
ATOM 690 N N . VAL A 1 93 ? 1.164 11.037 2.480 1.00 97.38 93 VAL A N 1
ATOM 691 C CA . VAL A 1 93 ? 2.190 10.011 2.677 1.00 97.38 93 VAL A CA 1
ATOM 692 C C . VAL A 1 93 ? 1.763 9.050 3.776 1.00 97.38 93 VAL A C 1
ATOM 694 O O . VAL A 1 93 ? 1.558 9.473 4.908 1.00 97.38 93 VAL A O 1
ATOM 697 N N . LEU A 1 94 ? 1.704 7.759 3.461 1.00 98.06 94 LEU A N 1
ATOM 698 C CA . LEU A 1 94 ? 1.645 6.662 4.417 1.00 98.06 94 LEU A CA 1
ATOM 699 C C . LEU A 1 94 ? 3.046 6.075 4.613 1.00 98.06 94 LEU A C 1
ATOM 701 O O . LEU A 1 94 ? 3.521 5.301 3.781 1.00 98.06 94 LEU A O 1
ATOM 705 N N . ASP A 1 95 ? 3.707 6.419 5.714 1.00 97.56 95 ASP A N 1
ATOM 706 C CA . ASP A 1 95 ? 4.982 5.819 6.109 1.00 97.56 95 ASP A CA 1
ATOM 707 C C . ASP A 1 95 ? 4.738 4.523 6.893 1.00 97.56 95 ASP A C 1
ATOM 709 O O . ASP A 1 95 ? 4.272 4.536 8.034 1.00 97.56 95 ASP A O 1
ATOM 713 N N . LEU A 1 96 ? 5.065 3.390 6.267 1.00 96.94 96 LEU A N 1
ATOM 714 C CA . LEU A 1 96 ? 4.924 2.053 6.840 1.00 96.94 96 LEU A CA 1
ATOM 715 C C . LEU A 1 96 ? 6.104 1.646 7.728 1.00 96.94 96 LEU A C 1
ATOM 717 O O . LEU A 1 96 ? 6.068 0.552 8.290 1.00 96.94 96 LEU A O 1
ATOM 721 N N . ARG A 1 97 ? 7.140 2.487 7.870 1.00 95.25 97 ARG A N 1
ATOM 722 C CA . ARG A 1 97 ? 8.250 2.328 8.830 1.00 95.25 97 ARG A CA 1
ATOM 723 C C . ARG A 1 97 ? 8.903 0.938 8.811 1.00 95.25 97 ARG A C 1
ATOM 725 O O . ARG A 1 97 ? 9.312 0.427 9.854 1.00 95.25 97 ARG A O 1
ATOM 732 N N . TRP A 1 98 ? 8.967 0.304 7.637 1.00 93.62 98 TRP A N 1
ATOM 733 C CA . TRP A 1 98 ? 9.462 -1.063 7.424 1.00 93.62 98 TRP A CA 1
ATOM 734 C C . TRP A 1 98 ? 8.832 -2.111 8.345 1.00 93.62 98 TRP A C 1
ATOM 736 O O . TRP A 1 98 ? 9.461 -3.121 8.675 1.00 93.62 98 TRP A O 1
ATOM 746 N N . LYS A 1 99 ? 7.590 -1.888 8.788 1.00 94.94 99 LYS A N 1
ATOM 747 C CA . LYS A 1 99 ? 6.867 -2.876 9.582 1.00 94.94 99 LYS A CA 1
ATOM 748 C C . LYS A 1 99 ? 6.737 -4.141 8.751 1.00 94.94 99 LYS A C 1
ATOM 750 O O . LYS A 1 99 ? 6.291 -4.089 7.611 1.00 94.94 99 LYS A O 1
ATOM 755 N N . ARG A 1 100 ? 7.157 -5.268 9.323 1.00 95.12 100 ARG A N 1
ATOM 756 C CA . ARG A 1 100 ? 7.179 -6.566 8.652 1.00 95.12 100 ARG A CA 1
ATOM 757 C C . ARG A 1 100 ? 6.165 -7.511 9.270 1.00 95.12 100 ARG A C 1
ATOM 759 O O . ARG A 1 100 ? 6.125 -7.651 10.491 1.00 95.12 100 ARG A O 1
ATOM 766 N N . GLY A 1 101 ? 5.356 -8.126 8.414 1.00 96.06 101 GLY A N 1
ATOM 767 C CA . GLY A 1 101 ? 4.391 -9.161 8.758 1.00 96.06 101 GLY A CA 1
ATOM 768 C C . GLY A 1 101 ? 3.403 -8.784 9.858 1.00 96.06 101 GLY A C 1
ATOM 769 O O . GLY A 1 101 ? 3.014 -9.639 10.642 1.00 96.06 101 GLY A O 1
ATOM 770 N N . LYS A 1 102 ? 3.020 -7.508 9.950 1.00 97.50 102 LYS A N 1
ATOM 771 C CA . LYS A 1 102 ? 2.131 -7.002 11.007 1.00 97.50 102 LYS A CA 1
ATOM 772 C C . LYS A 1 102 ? 0.654 -7.147 10.668 1.00 97.50 102 LYS A C 1
ATOM 774 O O . LYS A 1 102 ? -0.168 -7.148 11.579 1.00 97.50 102 LYS A O 1
ATOM 779 N N . LEU A 1 103 ? 0.318 -7.282 9.386 1.00 98.19 103 LEU A N 1
ATOM 780 C CA . LEU A 1 103 ? -1.050 -7.423 8.894 1.00 98.19 103 LEU A CA 1
ATOM 781 C C . LEU A 1 103 ? -1.207 -8.782 8.206 1.00 98.19 103 LEU A C 1
ATOM 783 O O . LEU A 1 103 ? -0.485 -9.077 7.255 1.00 98.19 103 LEU A O 1
ATOM 787 N N . ALA A 1 104 ? -2.141 -9.607 8.673 1.00 98.38 104 ALA A N 1
ATOM 788 C CA . ALA A 1 104 ? -2.448 -10.901 8.072 1.00 98.38 104 ALA A CA 1
ATOM 789 C C . ALA A 1 104 ? -3.713 -10.816 7.214 1.00 98.38 104 ALA A C 1
ATOM 791 O O . ALA A 1 104 ? -4.783 -10.514 7.735 1.00 98.38 104 ALA A O 1
ATOM 792 N N . LEU A 1 105 ? -3.609 -11.109 5.919 1.00 98.44 105 LEU A N 1
ATOM 793 C CA . LEU A 1 105 ? -4.740 -11.079 4.992 1.00 98.44 105 LEU A CA 1
ATOM 794 C C . LEU A 1 105 ? -5.442 -12.442 4.922 1.00 98.44 105 LEU A C 1
ATOM 796 O O . LEU A 1 105 ? -4.796 -13.494 4.857 1.00 98.44 105 LEU A O 1
ATOM 800 N N . CYS A 1 106 ? -6.775 -12.433 4.880 1.00 97.94 106 CYS A N 1
ATOM 801 C CA . CYS A 1 106 ? -7.550 -13.630 4.559 1.00 97.94 106 CYS A CA 1
ATOM 802 C C . CYS A 1 106 ? -7.366 -14.061 3.089 1.00 97.94 106 CYS A C 1
ATOM 804 O O . CYS A 1 106 ? -6.986 -13.260 2.239 1.00 97.94 106 CYS A O 1
ATOM 806 N N . SER A 1 107 ? -7.677 -15.320 2.762 1.00 97.38 107 SER A N 1
ATOM 807 C CA . SER A 1 107 ? -7.459 -15.913 1.427 1.00 97.38 107 SER A CA 1
ATOM 808 C C . SER A 1 107 ? -8.289 -15.305 0.293 1.00 97.38 107 SER A C 1
ATOM 810 O O . SER A 1 107 ? -8.033 -15.608 -0.861 1.00 97.38 107 SER A O 1
ATOM 812 N N . SER A 1 108 ? -9.291 -14.483 0.592 1.00 96.50 108 SER A N 1
ATOM 813 C CA . SER A 1 108 ? -10.114 -13.781 -0.404 1.00 96.50 108 SER A CA 1
ATOM 814 C C . SER A 1 108 ? -10.036 -12.259 -0.264 1.00 96.50 108 SER A C 1
ATOM 816 O O . SER A 1 108 ? -10.823 -11.538 -0.874 1.00 96.50 108 SER A O 1
ATOM 818 N N . CYS A 1 109 ? -9.141 -11.764 0.592 1.00 97.31 109 CYS A N 1
ATOM 819 C CA . CYS A 1 109 ? -9.050 -10.354 0.928 1.00 97.31 109 CYS A CA 1
ATOM 820 C C . CYS A 1 109 ? -8.225 -9.598 -0.115 1.00 97.31 109 CYS A C 1
ATOM 822 O O . CYS A 1 109 ? -7.132 -10.033 -0.487 1.00 97.31 109 CYS A O 1
ATOM 824 N N . VAL A 1 110 ? -8.726 -8.429 -0.519 1.00 97.88 110 VAL A N 1
ATOM 825 C CA . VAL A 1 110 ? -7.979 -7.449 -1.313 1.00 97.88 110 VAL A CA 1
ATOM 826 C C . VAL A 1 110 ? -7.642 -6.256 -0.428 1.00 97.88 110 VAL A C 1
ATOM 828 O O . VAL A 1 110 ? -8.536 -5.626 0.134 1.00 97.88 110 VAL A O 1
ATOM 831 N N . PHE A 1 111 ? -6.357 -5.940 -0.316 1.00 98.50 111 PHE A N 1
ATOM 832 C CA . PHE A 1 111 ? -5.873 -4.735 0.343 1.00 98.50 111 PHE A CA 1
ATOM 833 C C . PHE A 1 111 ? -5.390 -3.743 -0.716 1.00 98.50 111 PHE A C 1
ATOM 835 O O . PHE A 1 111 ? -4.379 -3.994 -1.367 1.00 98.50 111 PHE A O 1
ATOM 842 N N . GLU A 1 112 ? -6.108 -2.642 -0.927 1.00 98.31 112 GLU A N 1
ATOM 843 C CA . GLU A 1 112 ? -5.789 -1.658 -1.967 1.00 98.31 112 GLU A CA 1
ATOM 844 C C . GLU A 1 112 ? -5.129 -0.407 -1.373 1.00 98.31 112 GLU A C 1
ATOM 846 O O . GLU A 1 112 ? -5.636 0.183 -0.424 1.00 98.31 112 GLU A O 1
ATOM 851 N N . PHE A 1 113 ? -4.024 0.038 -1.969 1.00 98.19 113 PHE A N 1
ATOM 852 C CA . PHE A 1 113 ? -3.522 1.403 -1.823 1.00 98.19 113 PHE A CA 1
ATOM 853 C C . PHE A 1 113 ? -3.899 2.197 -3.067 1.00 98.19 113 PHE A C 1
ATOM 855 O O . PHE A 1 113 ? -3.593 1.770 -4.185 1.00 98.19 113 PHE A O 1
ATOM 862 N N . LYS A 1 114 ? -4.540 3.350 -2.890 1.00 96.81 114 LYS A N 1
ATOM 863 C CA . LYS A 1 114 ? -5.063 4.137 -4.006 1.00 96.81 114 LYS A CA 1
ATOM 864 C C . LYS A 1 114 ? -4.836 5.628 -3.805 1.00 96.81 114 LYS A C 1
ATOM 866 O O . LYS A 1 114 ? -5.223 6.149 -2.772 1.00 96.81 114 LYS A O 1
ATOM 871 N N . ASP A 1 115 ? -4.288 6.313 -4.807 1.00 95.56 115 ASP A N 1
ATOM 872 C CA . ASP A 1 115 ? -4.136 7.777 -4.801 1.00 95.56 115 ASP A CA 1
ATOM 873 C C . ASP A 1 115 ? -3.464 8.279 -3.497 1.00 95.56 115 ASP A C 1
ATOM 875 O O . ASP A 1 115 ? -3.982 9.137 -2.781 1.00 95.56 115 ASP A O 1
ATOM 879 N N . ILE A 1 116 ? -2.329 7.667 -3.141 1.00 96.94 116 ILE A N 1
ATOM 880 C CA . ILE A 1 116 ? -1.481 8.032 -1.993 1.00 96.94 116 ILE A CA 1
ATOM 881 C C . ILE A 1 116 ? -0.010 7.836 -2.333 1.00 96.94 116 ILE A C 1
ATOM 883 O O . ILE A 1 116 ? 0.359 7.174 -3.306 1.00 96.94 116 ILE A O 1
ATOM 887 N N . VAL A 1 117 ? 0.846 8.348 -1.464 1.00 95.88 117 VAL A N 1
ATOM 888 C CA . VAL A 1 117 ? 2.265 8.027 -1.455 1.00 95.88 117 VAL A CA 1
ATOM 889 C C . VAL A 1 117 ? 2.500 6.999 -0.353 1.00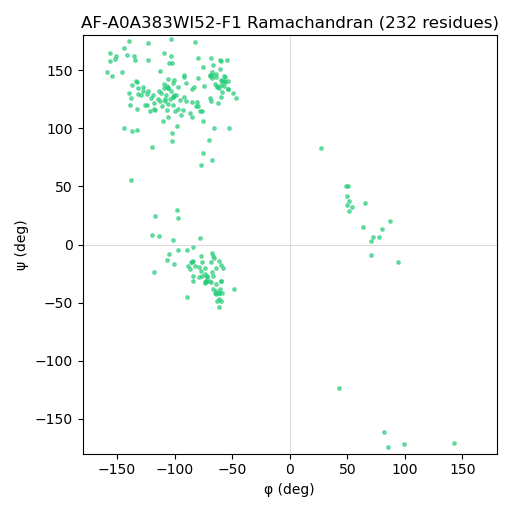 95.88 117 VAL A C 1
ATOM 891 O O . VAL A 1 117 ? 2.085 7.212 0.779 1.00 95.88 117 VAL A O 1
ATOM 894 N N . VAL A 1 118 ? 3.165 5.887 -0.647 1.00 96.62 118 VAL A N 1
ATOM 895 C CA . VAL A 1 118 ? 3.565 4.897 0.361 1.00 96.62 118 VAL A CA 1
ATOM 896 C C . VAL A 1 118 ? 5.071 4.975 0.549 1.00 96.62 118 VAL A C 1
ATOM 898 O O . VAL A 1 118 ? 5.819 4.861 -0.420 1.00 96.62 118 VAL A O 1
ATOM 901 N N . ALA A 1 119 ? 5.518 5.168 1.786 1.00 95.31 119 ALA A N 1
ATOM 902 C CA . ALA A 1 119 ? 6.927 5.247 2.142 1.00 95.31 119 ALA A CA 1
ATOM 903 C C . ALA A 1 119 ? 7.365 4.059 3.005 1.00 95.31 119 ALA A C 1
ATOM 905 O O . ALA A 1 119 ? 6.580 3.527 3.794 1.00 95.31 119 ALA A O 1
ATOM 906 N N . ASN A 1 120 ? 8.638 3.672 2.876 1.00 93.69 120 ASN A N 1
ATOM 907 C CA . ASN A 1 120 ? 9.298 2.661 3.715 1.00 93.69 120 ASN A CA 1
ATOM 908 C C . ASN A 1 120 ? 8.518 1.341 3.819 1.00 93.69 120 ASN A C 1
ATOM 910 O O . ASN A 1 120 ? 8.477 0.693 4.863 1.00 93.69 120 ASN A O 1
ATOM 914 N N . GLU A 1 121 ? 7.888 0.925 2.728 1.00 92.31 121 GLU A N 1
ATOM 915 C CA . GLU A 1 121 ? 7.046 -0.264 2.678 1.00 92.31 121 GLU A CA 1
ATOM 916 C C . GLU A 1 121 ? 7.836 -1.572 2.635 1.00 92.31 121 GLU A C 1
ATOM 918 O O . GLU A 1 121 ? 7.262 -2.647 2.821 1.00 92.31 121 GLU A O 1
ATOM 923 N N . ARG A 1 122 ? 9.138 -1.497 2.330 1.00 89.12 122 ARG A N 1
ATOM 924 C CA . ARG A 1 122 ? 10.006 -2.662 2.162 1.00 89.12 122 ARG A CA 1
ATOM 925 C C . ARG A 1 122 ? 11.488 -2.340 2.340 1.00 89.12 122 ARG A C 1
ATOM 927 O O . ARG A 1 122 ? 11.945 -1.267 1.955 1.00 89.12 122 ARG A O 1
ATOM 934 N N . GLN A 1 123 ? 12.248 -3.316 2.837 1.00 85.06 123 GLN A N 1
ATOM 935 C CA . GLN A 1 123 ? 13.713 -3.340 2.776 1.00 85.06 123 GLN A CA 1
ATOM 936 C C . GLN A 1 123 ? 14.189 -4.303 1.666 1.00 85.06 123 GLN A C 1
ATOM 938 O O . GLN A 1 123 ? 14.382 -5.491 1.914 1.00 85.06 123 GLN A O 1
ATOM 943 N N . GLY A 1 124 ? 14.346 -3.822 0.423 1.00 80.94 124 GLY A N 1
ATOM 944 C CA . GLY A 1 124 ? 14.877 -4.618 -0.701 1.00 80.94 124 GLY A CA 1
ATOM 945 C C . GLY A 1 124 ? 14.235 -4.357 -2.075 1.00 80.94 124 GLY A C 1
ATOM 946 O O . GLY A 1 124 ? 13.447 -3.427 -2.245 1.00 80.94 124 GLY A O 1
ATOM 947 N N . VAL A 1 125 ? 14.568 -5.202 -3.065 1.00 79.00 125 VAL A N 1
ATOM 948 C CA . VAL A 1 125 ? 14.160 -5.069 -4.485 1.00 79.00 125 VAL A CA 1
ATOM 949 C C . VAL A 1 125 ? 12.874 -5.799 -4.844 1.00 79.00 125 VAL A C 1
ATOM 951 O O . VAL A 1 125 ? 12.624 -6.907 -4.377 1.00 79.00 125 VAL A O 1
ATOM 954 N N . GLY A 1 126 ? 12.089 -5.228 -5.759 1.00 82.38 126 GLY A N 1
ATOM 955 C CA . GLY A 1 126 ? 10.893 -5.858 -6.328 1.00 82.38 126 GLY A CA 1
ATOM 956 C C . GLY A 1 126 ? 9.568 -5.398 -5.697 1.00 82.38 126 GLY A C 1
ATOM 957 O O . GLY A 1 126 ? 9.552 -4.456 -4.892 1.00 82.38 126 GLY A O 1
ATOM 958 N N . PRO A 1 127 ? 8.449 -6.062 -6.045 1.00 83.94 127 PRO A N 1
ATOM 959 C CA . PRO A 1 127 ? 7.112 -5.492 -5.873 1.00 83.94 127 PRO A CA 1
ATOM 960 C C . PRO A 1 127 ? 6.500 -5.651 -4.474 1.00 83.94 127 PRO A C 1
ATOM 962 O O . PRO A 1 127 ? 5.536 -4.946 -4.181 1.00 83.94 127 PRO A O 1
ATOM 965 N N . ALA A 1 128 ? 7.052 -6.508 -3.607 1.00 88.75 128 ALA A N 1
ATOM 966 C CA . ALA A 1 128 ? 6.471 -6.813 -2.297 1.00 88.75 128 ALA A CA 1
ATOM 967 C C . ALA A 1 128 ? 6.313 -5.591 -1.367 1.00 88.75 128 ALA A C 1
ATOM 969 O O . ALA A 1 128 ? 7.018 -4.585 -1.496 1.00 88.75 128 ALA A O 1
ATOM 970 N N . PHE A 1 129 ? 5.401 -5.741 -0.410 1.00 95.44 129 PHE A N 1
ATOM 971 C CA . PHE A 1 129 ? 5.166 -4.896 0.759 1.00 95.44 129 PHE A CA 1
ATOM 972 C C . PHE A 1 129 ? 5.435 -5.738 2.015 1.00 95.44 129 PHE A C 1
ATOM 974 O O . PHE A 1 129 ? 4.743 -6.729 2.264 1.00 95.44 129 PHE A O 1
ATOM 981 N N . ASP A 1 130 ? 6.441 -5.374 2.807 1.00 95.00 130 ASP A N 1
ATOM 982 C CA . ASP A 1 130 ? 6.902 -6.214 3.921 1.00 95.00 130 ASP A CA 1
ATOM 983 C C . ASP A 1 130 ? 5.860 -6.326 5.041 1.00 95.00 130 ASP A C 1
ATOM 985 O O . ASP A 1 130 ? 5.855 -7.318 5.769 1.00 95.00 130 ASP A O 1
ATOM 989 N N . VAL A 1 131 ? 4.947 -5.356 5.154 1.00 97.12 131 VAL A N 1
ATOM 990 C CA . VAL A 1 131 ? 3.939 -5.276 6.225 1.00 97.12 131 VAL A CA 1
ATOM 991 C C . VAL A 1 131 ? 2.928 -6.419 6.223 1.00 97.12 131 VAL A C 1
ATOM 993 O O . V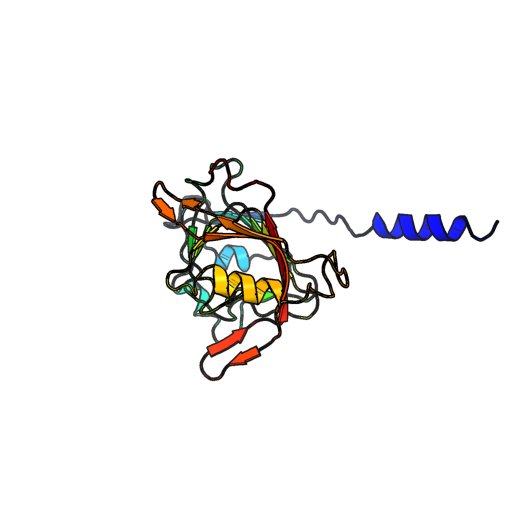AL A 1 131 ? 2.348 -6.708 7.271 1.00 97.12 131 VAL A O 1
ATOM 996 N N . PHE A 1 132 ? 2.757 -7.114 5.097 1.00 98.06 132 PHE A N 1
ATOM 997 C CA . PHE A 1 132 ? 1.747 -8.157 4.952 1.00 98.06 132 PHE A CA 1
ATOM 998 C C . PHE A 1 132 ? 2.301 -9.577 5.091 1.00 98.06 132 PHE A C 1
ATOM 1000 O O . PHE A 1 132 ? 3.349 -9.932 4.543 1.00 98.06 132 PHE A O 1
ATOM 1007 N N . VAL A 1 133 ? 1.498 -10.417 5.739 1.00 97.69 133 VAL A N 1
ATOM 1008 C CA . VAL A 1 133 ? 1.478 -11.870 5.571 1.00 97.69 133 VAL A CA 1
ATOM 1009 C C . VAL A 1 133 ? 0.152 -12.241 4.919 1.00 97.69 133 VAL A C 1
ATOM 1011 O O . VAL A 1 133 ? -0.916 -11.905 5.418 1.00 97.69 133 VAL A O 1
ATOM 1014 N N . GLY A 1 134 ? 0.206 -12.922 3.790 1.00 97.00 134 GLY A N 1
ATOM 1015 C CA . GLY A 1 134 ? -0.956 -13.380 3.051 1.00 97.00 134 GLY A CA 1
ATOM 1016 C C . GLY A 1 134 ? -1.235 -14.865 3.233 1.00 97.00 134 GLY A C 1
ATOM 1017 O O . GLY A 1 134 ? -0.485 -15.612 3.866 1.00 97.00 134 GLY A O 1
ATOM 1018 N N . LYS A 1 135 ? -2.333 -15.282 2.613 1.00 96.75 135 LYS A N 1
ATOM 1019 C CA . LYS A 1 135 ? -2.671 -16.676 2.316 1.00 96.75 135 LYS A CA 1
ATOM 1020 C C . LYS A 1 135 ? -2.897 -16.812 0.807 1.00 96.75 135 LYS A C 1
ATOM 1022 O O . LYS A 1 135 ? -3.232 -15.807 0.171 1.00 96.75 135 LYS A O 1
ATOM 1027 N N . PRO A 1 136 ? -2.792 -18.019 0.225 1.00 95.44 136 PRO A N 1
ATOM 1028 C CA . PRO A 1 136 ? -3.160 -18.234 -1.173 1.00 95.44 136 PRO A CA 1
ATOM 1029 C C . PRO A 1 136 ? -4.523 -17.604 -1.500 1.00 95.44 136 PRO A C 1
ATOM 1031 O O . PRO A 1 136 ? -5.496 -17.844 -0.786 1.00 95.44 136 PRO A O 1
ATOM 1034 N N . GLY A 1 137 ? -4.557 -16.762 -2.536 1.00 94.81 137 GLY A N 1
ATOM 1035 C CA . GLY A 1 137 ? -5.730 -15.986 -2.961 1.00 94.81 137 GLY A CA 1
ATOM 1036 C C . GLY A 1 137 ? -5.829 -14.558 -2.399 1.00 94.81 137 GLY A C 1
ATOM 1037 O O . GLY A 1 137 ? -6.571 -13.749 -2.951 1.00 94.81 137 GLY A O 1
ATOM 1038 N N . SER A 1 138 ? -5.063 -14.206 -1.360 1.00 97.94 138 SER A N 1
ATOM 1039 C CA . SER A 1 138 ? -4.983 -12.817 -0.882 1.00 97.94 138 SER A CA 1
ATOM 1040 C C . SER A 1 138 ? -4.265 -11.914 -1.889 1.00 97.94 138 SER A C 1
ATOM 1042 O O . SER A 1 138 ? -3.326 -12.347 -2.566 1.00 97.94 138 SER A O 1
ATOM 1044 N N . VAL A 1 139 ? -4.696 -10.654 -1.978 1.00 97.81 139 VAL A N 1
ATOM 1045 C CA . VAL A 1 139 ? -4.188 -9.691 -2.962 1.00 97.81 139 VAL A CA 1
ATOM 1046 C C . VAL A 1 139 ? -3.825 -8.368 -2.297 1.00 97.81 139 VAL A C 1
ATOM 1048 O O . VAL A 1 139 ? -4.607 -7.816 -1.527 1.00 97.81 139 VAL A O 1
ATOM 1051 N N . VAL A 1 140 ? -2.663 -7.826 -2.653 1.00 98.00 140 VAL A N 1
ATOM 1052 C CA . VAL A 1 140 ? -2.290 -6.431 -2.403 1.00 98.00 140 VAL A CA 1
ATOM 1053 C C . VAL A 1 140 ? -2.350 -5.683 -3.731 1.00 98.00 140 VAL A C 1
ATOM 1055 O O . VAL A 1 140 ? -1.606 -5.988 -4.663 1.00 98.00 140 VAL A O 1
ATOM 1058 N N . ALA A 1 141 ? -3.259 -4.722 -3.832 1.00 97.25 141 ALA A N 1
ATOM 1059 C CA . ALA A 1 141 ? -3.476 -3.925 -5.026 1.00 97.25 141 ALA A CA 1
ATOM 1060 C C . ALA A 1 141 ? -2.912 -2.515 -4.848 1.00 97.25 141 ALA A C 1
ATOM 1062 O O . ALA A 1 141 ? -3.015 -1.916 -3.778 1.00 97.25 141 ALA A O 1
ATOM 1063 N N . THR A 1 142 ? -2.337 -1.962 -5.908 1.00 9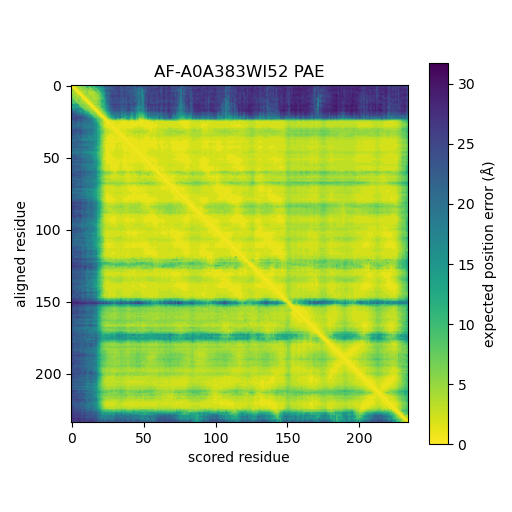6.31 142 THR A N 1
ATOM 1064 C CA . THR A 1 142 ? -1.891 -0.572 -5.942 1.00 96.31 142 THR A CA 1
ATOM 1065 C C . THR A 1 142 ? -2.462 0.133 -7.161 1.00 96.31 142 THR A C 1
ATOM 1067 O O . THR A 1 142 ? -2.384 -0.377 -8.286 1.00 96.31 142 THR A O 1
ATOM 1070 N N . ARG A 1 143 ? -3.027 1.321 -6.941 1.00 94.69 143 ARG A N 1
ATOM 1071 C CA . ARG A 1 143 ? -3.622 2.152 -7.984 1.00 94.69 143 ARG A CA 1
ATOM 1072 C C . ARG A 1 143 ? -3.148 3.593 -7.868 1.00 94.69 143 ARG A C 1
ATOM 1074 O O . ARG A 1 143 ? -3.451 4.250 -6.880 1.00 94.69 143 ARG A O 1
ATOM 1081 N N . ASN A 1 144 ? -2.441 4.081 -8.888 1.00 92.50 144 ASN A N 1
ATOM 1082 C CA . ASN A 1 144 ? -1.935 5.461 -8.935 1.00 92.50 144 ASN A CA 1
ATOM 1083 C C . ASN A 1 144 ? -1.204 5.875 -7.638 1.00 92.50 144 ASN A C 1
ATOM 1085 O O . ASN A 1 144 ? -1.523 6.896 -7.031 1.00 92.50 144 ASN A O 1
ATOM 1089 N N . ILE A 1 145 ? -0.263 5.049 -7.177 1.00 93.50 145 ILE A N 1
ATOM 1090 C CA . ILE A 1 145 ? 0.527 5.364 -5.983 1.00 93.50 145 ILE A CA 1
ATOM 1091 C C . ILE A 1 145 ? 1.940 5.793 -6.353 1.00 93.50 145 ILE A C 1
ATOM 1093 O O . ILE A 1 145 ? 2.492 5.351 -7.362 1.00 93.50 145 ILE A O 1
ATOM 1097 N N . TYR A 1 146 ? 2.562 6.550 -5.458 1.00 91.62 146 TYR A N 1
ATOM 1098 C CA . TYR A 1 146 ? 4.010 6.747 -5.445 1.00 91.62 146 TYR A CA 1
ATOM 1099 C C . TYR A 1 146 ? 4.623 5.863 -4.369 1.00 91.62 146 TYR A C 1
ATOM 1101 O O . TYR A 1 146 ? 4.079 5.754 -3.273 1.00 91.62 146 TYR A O 1
ATOM 1109 N N . ARG A 1 147 ? 5.762 5.237 -4.660 1.00 91.88 147 ARG A N 1
ATOM 1110 C CA . ARG A 1 147 ? 6.512 4.441 -3.681 1.00 91.88 147 ARG A CA 1
ATOM 1111 C C . ARG A 1 147 ? 7.802 5.174 -3.338 1.00 91.88 147 ARG A C 1
ATOM 1113 O O . ARG A 1 147 ? 8.717 5.216 -4.156 1.00 91.88 147 ARG A O 1
ATOM 1120 N N . LEU A 1 148 ? 7.870 5.761 -2.145 1.00 89.62 148 LEU A N 1
ATOM 1121 C CA . LEU A 1 148 ? 9.054 6.462 -1.653 1.00 89.62 148 LEU A CA 1
ATOM 1122 C C . LEU A 1 148 ? 9.937 5.518 -0.841 1.00 89.62 148 LEU A C 1
ATOM 1124 O O . LEU A 1 148 ? 9.584 5.057 0.243 1.00 89.62 148 LEU A O 1
ATOM 1128 N N . ARG A 1 149 ? 11.138 5.272 -1.348 1.00 82.50 149 ARG A N 1
ATOM 1129 C CA . ARG A 1 149 ? 12.107 4.370 -0.731 1.00 82.50 149 ARG A CA 1
ATOM 1130 C C . ARG A 1 149 ? 13.424 5.111 -0.520 1.00 82.50 149 ARG A C 1
ATOM 1132 O O . ARG A 1 149 ? 14.030 5.580 -1.477 1.00 82.50 149 ARG A O 1
ATOM 1139 N N . LEU A 1 150 ? 13.862 5.201 0.738 1.00 66.44 150 LEU A N 1
ATOM 1140 C CA . LEU A 1 150 ? 15.079 5.926 1.141 1.00 66.44 150 LEU A CA 1
ATOM 1141 C C . LEU A 1 150 ? 16.384 5.301 0.619 1.00 66.44 150 LEU A C 1
ATOM 1143 O O . LEU A 1 150 ? 17.364 6.013 0.432 1.00 66.44 150 LEU A O 1
ATOM 1147 N N . ALA A 1 151 ? 16.404 3.991 0.374 1.00 59.38 151 ALA A N 1
ATOM 1148 C CA . ALA A 1 151 ? 17.552 3.279 -0.178 1.00 59.38 151 ALA A CA 1
ATOM 1149 C C . ALA A 1 151 ? 17.073 2.368 -1.310 1.00 59.38 151 ALA A C 1
ATOM 1151 O O . ALA A 1 151 ? 16.537 1.284 -1.071 1.00 59.38 151 ALA A O 1
ATOM 1152 N N . CYS A 1 152 ? 17.228 2.835 -2.546 1.00 63.75 152 CYS A N 1
ATOM 1153 C CA . CYS A 1 152 ? 16.846 2.083 -3.729 1.00 63.75 152 CYS A CA 1
ATOM 1154 C C . CYS A 1 152 ? 18.069 1.539 -4.450 1.00 63.75 152 CYS A C 1
ATOM 1156 O O . CYS A 1 152 ? 19.020 2.255 -4.752 1.00 63.75 152 CYS A O 1
ATOM 1158 N N . THR A 1 153 ? 17.975 0.269 -4.822 1.00 71.75 153 THR A N 1
ATOM 1159 C CA . THR A 1 153 ? 18.635 -0.235 -6.021 1.00 71.75 153 THR A CA 1
ATOM 1160 C C . THR A 1 153 ? 18.161 0.611 -7.205 1.00 71.75 153 THR A C 1
ATOM 1162 O O . THR A 1 153 ? 16.988 0.984 -7.249 1.00 71.75 153 THR A O 1
ATOM 1165 N N . ASN A 1 154 ? 19.052 0.961 -8.134 1.00 83.75 154 ASN A N 1
ATOM 1166 C CA . ASN A 1 154 ? 18.693 1.833 -9.255 1.00 83.75 154 ASN A CA 1
ATOM 1167 C C . ASN A 1 154 ? 17.468 1.290 -10.040 1.00 83.75 154 ASN A C 1
ATOM 1169 O O . ASN A 1 154 ? 17.129 0.098 -9.973 1.00 83.75 154 ASN A O 1
ATOM 1173 N N . ALA A 1 155 ? 16.781 2.164 -10.784 1.00 87.31 155 ALA A N 1
ATOM 1174 C CA . ALA A 1 155 ? 15.596 1.758 -11.541 1.00 87.31 155 ALA A CA 1
ATOM 1175 C C . ALA A 1 155 ? 15.895 0.656 -12.562 1.00 87.31 155 ALA A C 1
ATOM 1177 O O . ALA A 1 155 ? 15.039 -0.197 -12.770 1.00 87.31 155 ALA A O 1
ATOM 1178 N N . GLN A 1 156 ? 17.109 0.616 -13.121 1.00 87.50 156 GLN A N 1
ATOM 1179 C CA . GLN A 1 156 ? 17.518 -0.420 -14.069 1.00 87.50 156 GLN A CA 1
ATOM 1180 C C . GLN A 1 156 ? 17.471 -1.822 -13.449 1.00 87.50 156 GLN A C 1
ATOM 1182 O O . GLN A 1 156 ? 16.760 -2.682 -13.951 1.00 87.50 156 GLN A O 1
ATOM 1187 N N . TYR A 1 157 ? 18.127 -2.044 -12.311 1.00 86.88 157 TYR A N 1
ATOM 1188 C CA . TYR A 1 157 ? 18.098 -3.333 -11.616 1.00 86.88 157 TYR A CA 1
ATOM 1189 C C . TYR A 1 157 ? 16.680 -3.720 -11.193 1.00 86.88 157 TYR A C 1
ATOM 1191 O O . TYR A 1 157 ? 16.300 -4.887 -11.260 1.00 86.88 157 TYR A O 1
ATOM 1199 N N . THR A 1 158 ? 15.874 -2.749 -10.752 1.00 87.44 158 THR A N 1
ATOM 1200 C CA . THR A 1 158 ? 14.473 -3.032 -10.416 1.00 87.44 158 THR A CA 1
ATOM 1201 C C . THR A 1 158 ? 13.681 -3.418 -11.670 1.00 87.44 158 THR A C 1
ATOM 1203 O O . THR A 1 158 ? 12.885 -4.352 -11.611 1.00 87.44 158 THR A O 1
ATOM 1206 N N . SER A 1 159 ? 13.946 -2.769 -12.806 1.00 89.12 159 SER A N 1
ATOM 1207 C CA . SER A 1 159 ? 13.372 -3.109 -14.109 1.00 89.12 159 SER A CA 1
ATOM 1208 C C . SER A 1 159 ? 13.766 -4.522 -14.548 1.00 89.12 159 SER A C 1
ATOM 1210 O O . SER A 1 159 ? 12.904 -5.289 -14.978 1.00 89.12 159 SER A O 1
ATOM 1212 N N . ASP A 1 160 ? 15.019 -4.933 -14.355 1.00 90.25 160 ASP A N 1
ATOM 1213 C CA . ASP A 1 160 ? 15.483 -6.289 -14.677 1.00 90.25 160 ASP A CA 1
ATOM 1214 C C . ASP A 1 160 ? 14.770 -7.345 -13.810 1.00 90.25 160 ASP A C 1
ATOM 1216 O O . ASP A 1 160 ? 14.301 -8.376 -14.306 1.00 90.25 160 ASP A O 1
ATOM 1220 N N . VAL A 1 161 ? 14.604 -7.062 -12.511 1.00 89.38 161 VAL A N 1
ATOM 1221 C CA . VAL A 1 161 ? 13.837 -7.920 -11.592 1.00 89.38 161 VAL A CA 1
ATOM 1222 C C . VAL A 1 161 ? 12.381 -8.019 -12.031 1.00 89.38 161 VAL A C 1
ATOM 1224 O O . VAL A 1 161 ? 11.833 -9.115 -12.087 1.00 89.38 161 VAL A O 1
ATOM 1227 N N . VAL A 1 162 ? 11.731 -6.907 -12.368 1.00 90.31 162 VAL A N 1
ATOM 1228 C CA . VAL A 1 162 ? 10.338 -6.931 -12.834 1.00 90.31 162 VAL A CA 1
ATOM 1229 C C . VAL A 1 162 ? 10.212 -7.674 -14.166 1.00 90.31 162 VAL A C 1
ATOM 1231 O O . VAL A 1 162 ? 9.304 -8.487 -14.306 1.00 90.31 162 VAL A O 1
ATOM 1234 N N . SER A 1 163 ? 11.136 -7.471 -15.107 1.00 90.00 163 SER A N 1
ATOM 1235 C CA . SER A 1 163 ? 11.116 -8.123 -16.426 1.00 90.00 163 SER A CA 1
ATOM 1236 C C . SER A 1 163 ? 11.282 -9.640 -16.324 1.00 90.00 163 SER A C 1
ATOM 1238 O O . SER A 1 163 ? 10.691 -10.382 -17.103 1.00 90.00 163 SER A O 1
ATOM 1240 N N . SER A 1 164 ? 12.062 -10.109 -15.346 1.00 89.94 164 SER A N 1
ATOM 1241 C CA . SER A 1 164 ? 12.243 -11.536 -15.048 1.00 89.94 164 SER A CA 1
ATOM 1242 C C . SER A 1 164 ? 11.162 -12.113 -14.125 1.00 89.94 164 SER A C 1
ATOM 1244 O O . SER A 1 164 ? 11.009 -13.333 -14.035 1.00 89.94 164 SER A O 1
ATOM 1246 N N . THR A 1 165 ? 10.378 -11.265 -13.453 1.00 90.25 165 THR A N 1
ATOM 1247 C CA . THR A 1 165 ? 9.294 -11.702 -12.569 1.00 90.25 165 THR A CA 1
ATOM 1248 C C . THR A 1 165 ? 8.079 -12.120 -13.390 1.00 90.25 165 THR A C 1
ATOM 1250 O O . THR A 1 165 ? 7.405 -11.304 -14.026 1.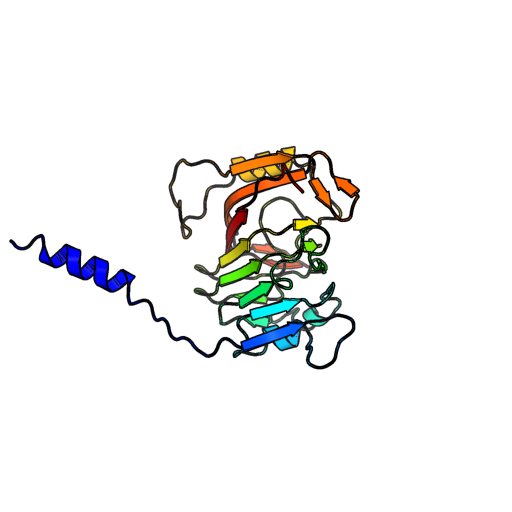00 90.25 165 THR A O 1
ATOM 1253 N N . ARG A 1 166 ? 7.747 -13.412 -13.323 1.00 91.31 166 ARG A N 1
ATOM 1254 C CA . ARG A 1 166 ? 6.546 -13.968 -13.953 1.00 91.31 166 ARG A CA 1
ATOM 1255 C C . ARG A 1 166 ? 5.279 -13.295 -13.410 1.00 91.31 166 ARG A C 1
ATOM 1257 O O . ARG A 1 166 ? 5.163 -13.050 -12.209 1.00 91.31 166 ARG A O 1
ATOM 1264 N N . ARG A 1 167 ? 4.309 -13.059 -14.300 1.00 93.31 167 ARG A N 1
ATOM 1265 C CA . ARG A 1 167 ? 2.953 -12.635 -13.923 1.00 93.31 167 ARG A CA 1
ATOM 1266 C C . ARG A 1 167 ? 2.323 -13.627 -12.945 1.00 93.31 167 ARG A C 1
ATOM 1268 O O . ARG A 1 167 ? 2.544 -14.834 -13.064 1.00 93.31 167 ARG A O 1
ATOM 1275 N N . SER A 1 168 ? 1.536 -13.112 -12.003 1.00 93.44 168 SER A N 1
ATOM 1276 C CA . SER A 1 168 ? 0.842 -13.944 -11.013 1.00 93.44 168 SER A CA 1
ATOM 1277 C C . SER A 1 168 ? -0.087 -14.949 -11.696 1.00 93.44 168 SER A C 1
ATOM 1279 O O . SER A 1 168 ? -0.765 -14.616 -12.669 1.00 93.44 168 SER A O 1
ATOM 1281 N N . ALA A 1 169 ? -0.142 -16.178 -11.180 1.00 90.25 169 ALA A N 1
ATOM 1282 C CA . ALA A 1 169 ? -1.019 -17.216 -11.720 1.00 90.25 169 ALA A CA 1
ATOM 1283 C C . ALA A 1 169 ? -2.506 -16.999 -11.374 1.00 90.25 169 ALA A C 1
ATOM 1285 O O . ALA A 1 169 ? -3.377 -17.556 -12.042 1.00 90.25 169 ALA A O 1
ATOM 1286 N N . VAL A 1 170 ? -2.798 -16.200 -10.343 1.00 88.81 170 VAL A N 1
ATOM 1287 C CA . VAL A 1 170 ? -4.155 -16.011 -9.796 1.00 88.81 170 VAL A CA 1
ATOM 1288 C C . VAL A 1 170 ? -4.792 -14.671 -10.173 1.00 88.81 170 VAL A C 1
ATOM 1290 O O . VAL A 1 170 ? -5.975 -14.463 -9.918 1.00 88.81 170 VAL A O 1
ATOM 1293 N N . LEU A 1 171 ? -4.028 -13.763 -10.782 1.00 90.94 171 LEU A N 1
ATOM 1294 C CA . LEU A 1 171 ? -4.494 -12.442 -11.209 1.00 90.94 171 LEU A CA 1
ATOM 1295 C C . LEU A 1 171 ? -4.745 -12.386 -12.727 1.00 90.94 171 LEU A C 1
ATOM 1297 O O . LEU A 1 171 ? -4.240 -13.233 -13.468 1.00 90.94 171 LEU A O 1
ATOM 1301 N N . PRO A 1 172 ? -5.502 -11.387 -13.225 1.00 82.19 172 PRO A N 1
ATOM 1302 C CA . PRO A 1 172 ? -5.712 -11.204 -14.658 1.00 82.19 172 PRO A CA 1
ATOM 1303 C C . PRO A 1 172 ? -4.399 -11.129 -15.451 1.00 82.19 172 PRO A C 1
ATOM 1305 O O . PRO A 1 172 ? -3.420 -10.513 -15.022 1.00 82.19 172 PRO A O 1
ATOM 1308 N N . GLY A 1 173 ? -4.394 -11.751 -16.632 1.00 79.44 173 GLY A N 1
ATOM 1309 C CA . GLY A 1 173 ? -3.180 -11.928 -17.433 1.00 79.44 173 GLY A CA 1
ATOM 1310 C C . GLY A 1 173 ? -2.305 -13.098 -16.969 1.00 79.44 173 GLY A C 1
ATOM 1311 O O . GLY A 1 173 ? -1.155 -13.198 -17.393 1.00 79.44 173 GLY A O 1
ATOM 1312 N N . SER A 1 174 ? -2.820 -13.988 -16.114 1.00 79.81 174 SER A N 1
ATOM 1313 C CA . SER A 1 174 ? -2.124 -15.218 -15.744 1.00 79.81 174 SER A CA 1
ATOM 1314 C C . SER A 1 174 ? -1.838 -16.085 -16.971 1.00 79.81 174 SER A C 1
ATOM 1316 O O . SER A 1 174 ? -2.689 -16.309 -17.830 1.00 79.81 174 SER A O 1
ATOM 1318 N N . GLY A 1 175 ? -0.590 -16.543 -17.086 1.00 69.81 175 GLY A N 1
ATOM 1319 C CA . GLY A 1 175 ? -0.144 -17.341 -18.231 1.00 69.81 175 GLY A CA 1
ATOM 1320 C C . GLY A 1 175 ? -0.031 -16.575 -19.552 1.00 69.81 175 GLY A C 1
ATOM 1321 O O . GLY A 1 175 ? 0.317 -17.195 -20.556 1.00 69.81 175 GLY A O 1
ATOM 1322 N N . SER A 1 176 ? -0.277 -15.258 -19.575 1.00 76.94 176 SER A N 1
ATOM 1323 C CA . SER A 1 176 ? 0.009 -14.464 -20.766 1.00 76.94 176 SER A CA 1
ATOM 1324 C C . SER A 1 176 ? 1.521 -14.386 -20.991 1.00 76.94 176 SER A C 1
ATOM 1326 O O . SER A 1 176 ? 2.316 -14.337 -20.050 1.00 76.94 176 SER A O 1
ATOM 1328 N N . SER A 1 177 ? 1.922 -14.354 -22.261 1.00 76.12 177 SER A N 1
ATOM 1329 C CA . SER A 1 177 ? 3.277 -13.973 -22.668 1.00 76.12 177 SER A CA 1
ATOM 1330 C C . SER A 1 177 ? 3.474 -12.453 -22.646 1.00 76.12 177 SER A C 1
ATOM 1332 O O . SER A 1 177 ? 4.494 -11.962 -23.124 1.00 76.12 177 SER A O 1
ATOM 1334 N N . GLU A 1 178 ? 2.483 -11.694 -22.163 1.00 82.94 178 GLU A N 1
ATOM 1335 C CA . GLU A 1 178 ? 2.567 -10.242 -22.090 1.00 82.94 178 GLU A CA 1
ATOM 1336 C C . GLU A 1 178 ? 3.605 -9.861 -21.037 1.00 82.94 178 GLU A C 1
ATOM 1338 O O . GLU A 1 178 ? 3.507 -10.244 -19.867 1.00 82.94 178 GLU A O 1
ATOM 1343 N N . ALA A 1 179 ? 4.599 -9.083 -21.452 1.00 86.19 179 ALA A N 1
ATOM 1344 C CA . ALA A 1 179 ? 5.586 -8.549 -20.535 1.00 86.19 179 ALA A CA 1
ATOM 1345 C C . ALA A 1 179 ? 4.920 -7.655 -19.474 1.00 86.19 179 ALA A C 1
ATOM 1347 O O . ALA A 1 179 ? 3.892 -7.013 -19.707 1.00 86.19 179 ALA A O 1
ATOM 1348 N N . GLN A 1 180 ? 5.524 -7.597 -18.288 1.00 91.81 180 GLN A N 1
ATOM 1349 C CA . GLN A 1 180 ? 5.201 -6.548 -17.322 1.00 91.81 180 GLN A CA 1
ATOM 1350 C C . GLN A 1 180 ? 5.500 -5.192 -17.978 1.00 91.81 180 GLN A C 1
ATOM 1352 O O . GLN A 1 180 ? 6.529 -5.036 -18.636 1.00 91.81 180 GLN A O 1
ATOM 1357 N N . GLN A 1 181 ? 4.619 -4.208 -17.811 1.00 91.94 181 GLN A N 1
ATOM 1358 C CA . GLN A 1 181 ? 4.791 -2.904 -18.451 1.00 91.94 181 GLN A CA 1
ATOM 1359 C C . GLN A 1 181 ? 5.423 -1.917 -17.478 1.00 91.94 181 GLN A C 1
ATOM 1361 O O . GLN A 1 181 ? 4.826 -1.556 -16.455 1.00 91.94 181 GLN A O 1
ATOM 1366 N N . GLN A 1 182 ? 6.617 -1.457 -17.827 1.00 91.62 182 GLN A N 1
ATOM 1367 C CA . GLN A 1 182 ? 7.407 -0.535 -17.029 1.00 91.62 182 GLN A CA 1
ATOM 1368 C C . GLN A 1 182 ? 8.325 0.313 -17.901 1.00 91.62 182 GLN A C 1
ATOM 1370 O O . GLN A 1 182 ? 8.640 -0.059 -19.029 1.00 91.62 182 GLN A O 1
ATOM 1375 N N . GLN A 1 183 ? 8.768 1.434 -17.354 1.00 91.62 183 GLN A N 1
ATOM 1376 C CA . GLN A 1 183 ? 9.737 2.321 -17.981 1.00 91.62 183 GLN A CA 1
ATOM 1377 C C . GLN A 1 183 ? 10.445 3.145 -16.912 1.00 91.62 183 GLN A C 1
ATOM 1379 O O . GLN A 1 183 ? 9.925 3.337 -15.812 1.00 91.62 183 GLN A O 1
ATOM 1384 N N . THR A 1 184 ? 11.622 3.648 -17.250 1.00 91.19 184 THR A N 1
ATOM 1385 C CA . THR A 1 184 ? 12.333 4.621 -16.428 1.00 91.19 184 THR A CA 1
ATOM 1386 C C . THR A 1 184 ? 11.937 6.017 -16.891 1.00 91.19 184 THR A C 1
ATOM 1388 O O . THR A 1 184 ? 12.035 6.309 -18.080 1.00 91.19 184 THR A O 1
ATOM 1391 N N . VAL A 1 185 ? 11.481 6.863 -15.972 1.00 90.81 185 VAL A N 1
ATOM 1392 C CA . VAL A 1 185 ? 11.086 8.252 -16.242 1.00 90.81 185 VAL A CA 1
ATOM 1393 C C . VAL A 1 185 ? 11.664 9.186 -15.195 1.00 90.81 185 VAL A C 1
ATOM 1395 O O . VAL A 1 185 ? 11.962 8.769 -14.076 1.00 90.81 185 VAL A O 1
ATOM 1398 N N . ASP A 1 186 ? 11.764 10.462 -15.530 1.00 90.19 186 ASP A N 1
ATOM 1399 C CA . ASP A 1 186 ? 12.006 11.492 -14.530 1.00 90.19 186 ASP A CA 1
ATOM 1400 C C . ASP A 1 186 ? 10.673 11.824 -13.861 1.00 90.19 186 ASP A C 1
ATOM 1402 O O . ASP A 1 186 ? 9.693 12.145 -14.531 1.00 90.19 186 ASP A O 1
ATOM 1406 N N . ALA A 1 187 ? 10.609 11.680 -12.540 1.00 86.38 187 ALA A N 1
ATOM 1407 C CA . ALA A 1 187 ? 9.389 11.924 -11.781 1.00 86.38 187 ALA A CA 1
ATOM 1408 C C . ALA A 1 187 ? 9.532 13.196 -10.948 1.00 86.38 187 ALA A C 1
ATOM 1410 O O . ALA A 1 187 ? 10.527 13.362 -10.247 1.00 86.38 187 ALA A O 1
ATOM 1411 N N . THR A 1 188 ? 8.521 14.061 -10.955 1.00 85.12 188 THR A N 1
ATOM 1412 C CA . THR A 1 188 ? 8.458 15.196 -10.029 1.00 85.12 188 THR A CA 1
ATOM 1413 C C . THR A 1 188 ? 7.555 14.848 -8.853 1.00 85.12 188 THR A C 1
ATOM 1415 O O . THR A 1 188 ? 6.417 14.419 -9.027 1.00 85.12 188 THR A O 1
ATOM 1418 N N . TYR A 1 189 ? 8.048 15.041 -7.632 1.00 83.31 189 TYR A N 1
ATOM 1419 C CA . TYR A 1 189 ? 7.261 14.876 -6.415 1.00 83.31 189 TYR A CA 1
ATOM 1420 C C . TYR A 1 189 ? 7.573 16.005 -5.433 1.00 83.31 189 TYR A C 1
ATOM 1422 O O . TYR A 1 189 ? 8.735 16.273 -5.130 1.00 83.31 189 TYR A O 1
ATOM 1430 N N . GLN A 1 190 ? 6.532 16.703 -4.966 1.00 83.88 190 GLN A N 1
ATOM 1431 C CA . GLN A 1 190 ? 6.649 17.873 -4.078 1.00 83.88 190 GLN A CA 1
ATOM 1432 C C . GLN A 1 190 ? 7.653 18.930 -4.584 1.00 83.88 190 GLN A C 1
ATOM 1434 O O . GLN A 1 190 ? 8.456 19.471 -3.825 1.00 83.88 190 GLN A O 1
ATOM 1439 N N . GLY A 1 191 ? 7.640 19.197 -5.894 1.00 85.12 191 GLY A N 1
ATOM 1440 C CA . GLY A 1 191 ? 8.534 20.169 -6.533 1.00 85.12 191 GLY A CA 1
ATOM 1441 C C . GLY A 1 191 ? 9.999 19.727 -6.639 1.00 85.12 191 GLY A C 1
ATOM 1442 O O . GLY A 1 191 ? 10.842 20.523 -7.044 1.00 85.12 191 GLY A O 1
ATOM 1443 N N . ARG A 1 192 ? 10.324 18.477 -6.286 1.00 87.31 192 ARG A N 1
ATOM 1444 C CA . ARG A 1 192 ? 11.656 17.888 -6.465 1.00 87.31 192 ARG A CA 1
ATOM 1445 C C . ARG A 1 192 ? 11.637 16.901 -7.623 1.00 87.31 192 ARG A C 1
ATOM 1447 O O . ARG A 1 192 ? 10.728 16.079 -7.708 1.00 87.31 192 ARG A O 1
ATOM 1454 N N . SER A 1 193 ? 12.647 16.978 -8.486 1.00 88.25 193 SER A N 1
ATOM 1455 C CA . SER A 1 193 ? 12.845 16.015 -9.571 1.00 88.25 193 SER A CA 1
ATOM 1456 C C . SER A 1 193 ? 13.619 14.794 -9.072 1.00 88.25 193 SER A C 1
ATOM 1458 O O . SER A 1 193 ? 14.629 14.921 -8.378 1.00 88.25 193 SER A O 1
ATOM 1460 N N . TYR A 1 194 ? 13.126 13.617 -9.436 1.00 87.00 194 TYR A N 1
ATOM 1461 C CA . TYR A 1 194 ? 13.683 12.302 -9.156 1.00 87.00 194 TYR A CA 1
ATOM 1462 C C . TYR A 1 194 ? 13.990 11.631 -10.497 1.00 87.00 194 TYR A C 1
ATOM 1464 O O . TYR A 1 194 ? 13.153 10.878 -11.020 1.00 87.00 194 TYR A O 1
ATOM 1472 N N . PRO A 1 195 ? 15.160 11.929 -11.089 1.00 89.25 195 PRO A N 1
ATOM 1473 C CA . PRO A 1 195 ? 15.517 11.379 -12.379 1.00 89.25 195 PRO A CA 1
ATOM 1474 C C . PRO A 1 195 ? 15.736 9.873 -12.287 1.00 89.25 195 PRO A C 1
ATOM 1476 O O . PRO A 1 195 ? 16.188 9.352 -11.263 1.00 89.25 195 PRO A O 1
ATOM 1479 N N . GLY A 1 196 ? 15.426 9.170 -13.371 1.00 88.69 196 GLY A N 1
ATOM 1480 C CA . GLY A 1 196 ? 15.631 7.727 -13.424 1.00 88.69 196 GLY A CA 1
ATOM 1481 C C . GLY A 1 196 ? 14.746 6.938 -12.450 1.00 88.69 196 GLY A C 1
ATOM 1482 O O . GLY A 1 196 ? 15.193 5.939 -11.888 1.00 88.69 196 GLY A O 1
ATOM 1483 N N . SER A 1 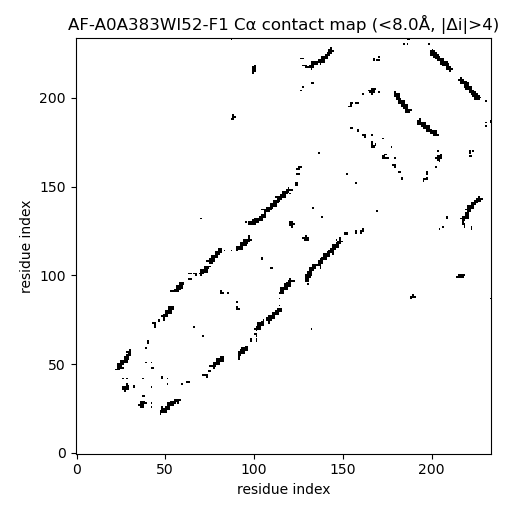197 ? 13.510 7.384 -12.222 1.00 89.81 197 SER A N 1
ATOM 1484 C CA . SER A 1 197 ? 12.512 6.694 -11.401 1.00 89.81 197 SER A CA 1
ATOM 1485 C C . SER A 1 197 ? 11.840 5.560 -12.178 1.00 89.81 197 SER A C 1
ATOM 1487 O O . SER A 1 197 ? 11.555 5.689 -13.367 1.00 89.81 197 SER A O 1
ATOM 1489 N N . LEU A 1 198 ? 11.538 4.441 -11.512 1.00 91.06 198 LEU A N 1
ATOM 1490 C CA . LEU A 1 198 ? 10.803 3.342 -12.142 1.00 91.06 198 LEU A CA 1
ATOM 1491 C C . LEU A 1 198 ? 9.298 3.630 -12.136 1.00 91.06 198 LEU A C 1
ATOM 1493 O O . LEU A 1 198 ? 8.675 3.713 -11.078 1.00 91.06 198 LEU A O 1
ATOM 1497 N N . PHE A 1 199 ? 8.706 3.700 -13.322 1.00 91.31 199 PHE A N 1
ATOM 1498 C CA . PHE A 1 199 ? 7.267 3.758 -13.524 1.00 91.31 199 PHE A CA 1
ATOM 1499 C C . PHE A 1 199 ? 6.737 2.385 -13.931 1.00 91.31 199 PHE A C 1
ATOM 1501 O O . PHE A 1 199 ? 7.205 1.785 -14.898 1.00 91.31 199 PHE A O 1
ATOM 1508 N N . THR A 1 200 ? 5.725 1.896 -13.218 1.00 91.19 200 THR A N 1
ATOM 1509 C CA . THR A 1 200 ? 5.091 0.602 -13.488 1.00 91.19 200 THR A CA 1
ATOM 1510 C C . THR A 1 200 ? 3.625 0.811 -13.857 1.00 91.19 200 THR A C 1
ATOM 1512 O O . THR A 1 200 ? 2.828 1.281 -13.043 1.00 91.19 200 THR A O 1
ATOM 1515 N N . ARG A 1 201 ? 3.258 0.453 -15.092 1.00 90.19 201 ARG A N 1
ATOM 1516 C CA . ARG A 1 201 ? 1.894 0.619 -15.621 1.00 90.19 201 ARG A CA 1
ATOM 1517 C C . ARG A 1 201 ? 1.023 -0.595 -15.334 1.00 90.19 201 ARG A C 1
ATOM 1519 O O . ARG A 1 201 ? -0.119 -0.445 -14.912 1.00 90.19 201 ARG A O 1
ATOM 1526 N N . ASN A 1 202 ? 1.576 -1.779 -15.575 1.00 90.12 202 ASN A N 1
ATOM 1527 C CA . ASN A 1 202 ? 0.878 -3.049 -15.452 1.00 90.12 202 ASN A CA 1
ATOM 1528 C C . ASN A 1 202 ? 1.853 -4.096 -14.915 1.00 90.12 202 ASN A C 1
ATOM 1530 O O . ASN A 1 202 ? 2.664 -4.631 -15.676 1.00 90.12 202 ASN A O 1
ATOM 1534 N N . LEU A 1 203 ? 1.770 -4.363 -13.611 1.00 93.00 203 LEU A N 1
ATOM 1535 C CA . LEU A 1 203 ? 2.563 -5.397 -12.958 1.00 93.00 203 LEU A CA 1
ATOM 1536 C C . LEU A 1 203 ? 1.685 -6.351 -12.167 1.00 93.00 203 LEU A C 1
ATOM 1538 O O . LEU A 1 203 ? 0.826 -5.920 -11.403 1.00 93.00 203 LEU A O 1
ATOM 1542 N N . THR A 1 204 ? 1.951 -7.648 -12.295 1.00 95.44 204 THR A N 1
ATOM 1543 C CA . THR A 1 204 ? 1.400 -8.669 -11.394 1.00 95.44 204 THR A CA 1
ATOM 1544 C C . THR A 1 204 ? 2.492 -9.628 -10.948 1.00 95.44 204 THR A C 1
ATOM 1546 O O . THR A 1 204 ? 3.336 -9.994 -11.758 1.00 95.44 204 THR A O 1
ATOM 1549 N N . ALA A 1 205 ? 2.497 -10.057 -9.691 1.00 95.31 205 ALA A N 1
ATOM 1550 C CA . ALA A 1 205 ? 3.487 -11.016 -9.202 1.00 95.31 205 ALA A CA 1
ATOM 1551 C C . ALA A 1 205 ? 2.947 -11.811 -8.013 1.00 95.31 205 ALA A C 1
ATOM 1553 O O . ALA A 1 205 ? 2.241 -11.255 -7.175 1.00 95.31 205 ALA A O 1
ATOM 1554 N N . ASP A 1 206 ? 3.317 -13.085 -7.914 1.00 95.81 206 ASP A N 1
ATOM 1555 C CA . ASP A 1 206 ? 3.104 -13.867 -6.696 1.00 95.81 206 ASP A CA 1
ATOM 1556 C C . ASP A 1 206 ? 4.270 -13.616 -5.735 1.00 95.81 206 ASP A C 1
ATOM 1558 O O . ASP A 1 206 ? 5.434 -13.819 -6.085 1.00 95.81 206 ASP A O 1
ATOM 1562 N N . ILE A 1 207 ? 3.970 -13.155 -4.521 1.00 96.31 207 ILE A N 1
ATOM 1563 C CA . ILE A 1 207 ? 4.974 -12.962 -3.475 1.00 96.31 207 ILE A CA 1
ATOM 1564 C C . ILE A 1 207 ? 4.989 -14.224 -2.617 1.00 96.31 207 ILE A C 1
ATOM 1566 O O . ILE A 1 207 ? 4.016 -14.471 -1.897 1.00 96.31 207 ILE A O 1
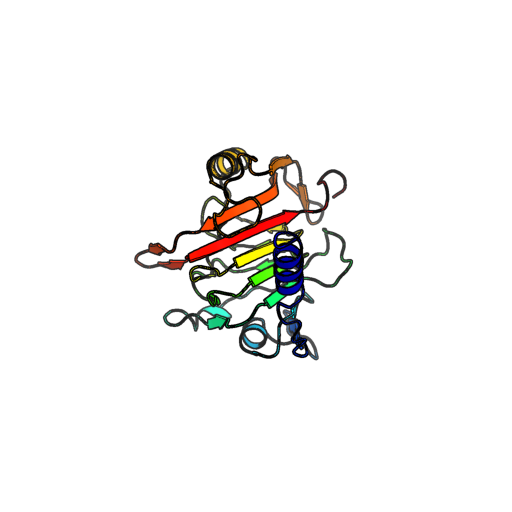ATOM 1570 N N . PRO A 1 208 ? 6.059 -15.036 -2.654 1.00 95.81 208 PRO A N 1
ATOM 1571 C CA . PRO A 1 208 ? 6.107 -16.265 -1.879 1.00 95.81 208 PRO A CA 1
ATOM 1572 C C . PRO A 1 208 ? 6.064 -15.959 -0.384 1.00 95.81 208 PRO A C 1
ATOM 1574 O O . PRO A 1 208 ? 6.592 -14.945 0.079 1.00 95.81 208 PRO A O 1
ATOM 1577 N N . PHE A 1 209 ? 5.434 -16.850 0.378 1.00 96.56 209 PHE A N 1
ATOM 1578 C CA . PHE A 1 209 ? 5.524 -16.803 1.829 1.00 96.56 209 PHE A CA 1
ATOM 1579 C C . PHE A 1 209 ? 6.944 -17.178 2.250 1.00 96.56 209 PHE A C 1
ATOM 1581 O O . PHE A 1 209 ? 7.454 -18.231 1.868 1.00 96.56 209 PHE A O 1
ATOM 1588 N N . VAL A 1 210 ? 7.577 -16.315 3.037 1.00 94.94 210 VAL A N 1
ATOM 1589 C CA . VAL A 1 210 ? 8.928 -16.528 3.552 1.00 94.94 210 VAL A CA 1
ATOM 1590 C C . VAL A 1 210 ? 8.968 -16.228 5.041 1.00 94.94 210 VAL A C 1
ATOM 1592 O O . VAL A 1 210 ? 8.380 -15.251 5.506 1.00 94.94 210 VAL A O 1
ATOM 1595 N N . VAL A 1 211 ? 9.704 -17.049 5.785 1.00 93.88 211 VAL A N 1
ATOM 1596 C CA . VAL A 1 211 ? 10.046 -16.802 7.187 1.00 93.88 211 VAL A CA 1
ATOM 1597 C C . VAL A 1 211 ? 11.536 -16.527 7.239 1.00 93.88 211 VAL A 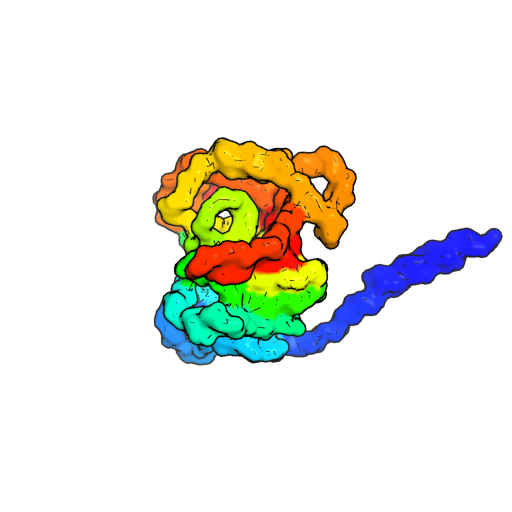C 1
ATOM 1599 O O . VAL A 1 211 ? 12.333 -17.368 6.835 1.00 93.88 211 VAL A O 1
ATOM 1602 N N . GLN A 1 212 ? 11.908 -15.339 7.705 1.00 90.06 212 GLN A N 1
ATOM 1603 C CA . GLN A 1 212 ? 13.306 -14.969 7.873 1.00 90.06 212 GLN A CA 1
ATOM 1604 C C . GLN A 1 212 ? 13.650 -14.936 9.360 1.00 90.06 212 GLN A C 1
ATOM 1606 O O . GLN A 1 212 ? 12.966 -14.274 10.147 1.00 90.06 212 GLN A O 1
ATOM 1611 N N . GLU A 1 213 ? 14.726 -15.627 9.730 1.00 89.25 213 GLU A N 1
ATOM 1612 C CA . GLU A 1 213 ? 15.243 -15.638 11.096 1.00 89.25 213 GLU A CA 1
ATOM 1613 C C . GLU A 1 213 ? 15.485 -14.206 11.603 1.00 89.25 213 GLU A C 1
ATOM 1615 O O . GLU A 1 213 ? 15.980 -13.340 10.878 1.00 89.25 213 GLU A O 1
ATOM 1620 N N . GLY A 1 214 ? 15.041 -13.924 12.830 1.00 87.88 214 GLY A N 1
ATOM 1621 C CA . GLY A 1 214 ? 15.153 -12.605 13.461 1.00 87.88 214 GLY A CA 1
ATOM 1622 C C . GLY A 1 214 ? 14.253 -11.500 12.885 1.00 87.88 214 GLY A C 1
ATOM 1623 O O . GLY A 1 214 ? 14.157 -10.438 13.495 1.00 87.88 214 GLY A O 1
ATOM 1624 N N . ARG A 1 215 ? 13.567 -11.718 11.751 1.00 86.38 215 ARG A N 1
ATOM 1625 C CA . ARG A 1 215 ? 12.686 -10.710 11.118 1.00 86.38 215 ARG A CA 1
ATOM 1626 C C . ARG A 1 215 ? 11.217 -11.117 11.035 1.00 86.38 215 ARG A C 1
ATOM 1628 O O . ARG A 1 215 ? 10.358 -10.245 10.940 1.00 86.38 215 ARG A O 1
ATOM 1635 N N . GLY A 1 216 ? 10.925 -12.414 11.066 1.00 91.06 216 GLY A N 1
ATOM 1636 C CA . GLY A 1 216 ? 9.565 -12.942 11.002 1.00 91.06 216 GLY A CA 1
ATOM 1637 C C . GLY A 1 216 ? 9.019 -13.125 9.576 1.00 91.06 216 GLY A C 1
ATOM 1638 O O . GLY A 1 216 ? 9.761 -12.986 8.588 1.00 91.06 216 GLY A O 1
ATOM 1639 N N . PRO A 1 217 ? 7.729 -13.496 9.465 1.00 94.12 217 PRO A N 1
ATOM 1640 C CA . PRO A 1 217 ? 7.092 -13.861 8.203 1.00 94.12 217 PRO A CA 1
ATOM 1641 C C . PRO A 1 217 ? 6.771 -12.654 7.308 1.00 94.12 217 PRO A C 1
ATOM 1643 O O . PRO A 1 217 ? 6.526 -11.550 7.789 1.00 94.12 217 PRO A O 1
ATOM 1646 N N . SER A 1 218 ? 6.722 -12.876 5.994 1.00 94.69 218 SER A N 1
ATOM 1647 C CA . SER A 1 218 ? 6.163 -11.939 5.007 1.00 94.69 218 SER A CA 1
ATOM 1648 C C . SER A 1 218 ? 5.716 -12.675 3.746 1.00 94.69 218 SER A C 1
ATOM 1650 O O . SER A 1 218 ? 6.192 -13.778 3.477 1.00 94.69 218 SER A O 1
ATOM 1652 N N . GLY A 1 219 ? 4.917 -12.022 2.903 1.00 96.56 219 GLY A N 1
ATOM 1653 C CA . GLY A 1 219 ? 4.522 -12.590 1.609 1.00 96.56 219 GLY A CA 1
ATOM 1654 C C . GLY A 1 219 ? 3.363 -13.573 1.745 1.00 96.56 219 GLY A C 1
ATOM 1655 O O . GLY A 1 219 ? 2.652 -13.544 2.741 1.00 96.56 219 GLY A O 1
ATOM 1656 N N . GLY A 1 220 ? 3.152 -14.434 0.752 1.00 97.19 220 GLY A N 1
ATOM 1657 C CA . GLY A 1 220 ? 2.002 -15.344 0.682 1.00 97.19 220 GLY A CA 1
ATOM 1658 C C . GLY A 1 220 ? 0.765 -14.727 0.023 1.00 97.19 220 GLY A C 1
ATOM 1659 O O . GLY A 1 220 ? -0.340 -15.208 0.247 1.00 97.19 220 GLY A O 1
ATOM 1660 N N . TYR A 1 221 ? 0.939 -13.660 -0.756 1.00 97.75 221 TYR A N 1
ATOM 1661 C CA . TYR A 1 221 ? -0.121 -12.925 -1.450 1.00 97.75 221 TYR A CA 1
ATOM 1662 C C . TYR A 1 221 ? 0.294 -12.620 -2.891 1.00 97.75 221 TYR A C 1
ATOM 1664 O O . TYR A 1 221 ? 1.481 -12.640 -3.224 1.00 97.75 221 TYR A O 1
ATOM 1672 N N . ALA A 1 222 ? -0.675 -12.290 -3.737 1.00 97.50 222 ALA A N 1
ATOM 1673 C CA . ALA A 1 222 ? -0.417 -11.745 -5.062 1.00 97.50 222 ALA A CA 1
ATOM 1674 C C . ALA A 1 222 ? -0.392 -10.209 -5.015 1.00 97.50 222 ALA A C 1
ATOM 1676 O O . ALA A 1 222 ? -1.148 -9.587 -4.271 1.00 97.50 222 ALA A O 1
ATOM 1677 N N . VAL A 1 223 ? 0.470 -9.581 -5.810 1.00 96.50 223 VAL A N 1
ATOM 1678 C CA . VAL A 1 223 ? 0.499 -8.126 -6.008 1.00 96.50 223 VAL A CA 1
ATOM 1679 C C . VAL A 1 223 ? -0.050 -7.798 -7.382 1.00 96.50 223 VAL A C 1
ATOM 1681 O O . VAL A 1 223 ? 0.356 -8.424 -8.360 1.00 96.50 223 VAL A O 1
ATOM 1684 N N . VAL A 1 224 ? -0.901 -6.777 -7.462 1.00 95.50 224 VAL A N 1
ATOM 1685 C CA . VAL A 1 224 ? -1.282 -6.119 -8.716 1.00 95.50 224 VAL A CA 1
ATOM 1686 C C . VAL A 1 224 ? -0.997 -4.627 -8.621 1.00 95.50 224 VAL A C 1
ATOM 1688 O O . VAL A 1 224 ? -1.412 -3.973 -7.671 1.00 95.50 224 VAL A O 1
ATOM 1691 N N . SER A 1 225 ? -0.308 -4.083 -9.619 1.00 93.50 225 SER A N 1
ATOM 1692 C CA . SER A 1 225 ? -0.094 -2.648 -9.769 1.00 93.50 225 SER A CA 1
ATOM 1693 C C . SER A 1 225 ? -0.672 -2.173 -11.087 1.00 93.50 225 SER A C 1
ATOM 1695 O O . SER A 1 225 ? -0.310 -2.681 -12.150 1.00 93.50 225 SER A O 1
ATOM 1697 N N . SER A 1 226 ? -1.533 -1.165 -10.997 1.00 88.88 226 SER A N 1
ATOM 1698 C CA . SER A 1 226 ? -2.121 -0.483 -12.144 1.00 88.88 226 SER A CA 1
ATOM 1699 C C . SER A 1 226 ? -1.942 1.024 -12.003 1.00 88.88 226 SER A C 1
ATOM 1701 O O . SER A 1 226 ? -2.290 1.607 -10.976 1.00 88.88 226 SER A O 1
ATOM 1703 N N . THR A 1 227 ? -1.407 1.663 -13.036 1.00 81.88 227 THR A N 1
ATOM 1704 C CA . THR A 1 227 ? -1.302 3.125 -13.090 1.00 81.88 227 THR A CA 1
ATOM 1705 C C . THR A 1 227 ? -1.986 3.606 -14.356 1.00 81.88 227 THR A C 1
ATOM 1707 O O . THR A 1 227 ? -1.630 3.178 -15.453 1.00 81.88 227 THR A O 1
ATOM 1710 N N . LEU A 1 228 ? -3.009 4.448 -14.200 1.00 67.12 228 LEU A N 1
ATOM 1711 C CA . LEU A 1 228 ? -3.883 4.853 -15.306 1.00 67.12 228 LEU A CA 1
ATOM 1712 C C . LEU A 1 228 ? -3.366 6.083 -16.065 1.00 67.12 228 LEU A C 1
ATOM 1714 O O . LEU A 1 228 ? -3.762 6.292 -17.208 1.00 67.12 228 LEU A O 1
ATOM 1718 N N . HIS A 1 229 ? -2.465 6.866 -15.467 1.00 64.94 229 HIS A N 1
ATOM 1719 C CA . HIS A 1 229 ? -1.964 8.114 -16.046 1.00 64.94 229 HIS A CA 1
ATOM 1720 C C . HIS A 1 229 ? -0.509 7.980 -16.506 1.00 64.94 229 HIS A C 1
ATOM 1722 O O . HIS A 1 229 ? 0.310 7.364 -15.823 1.00 64.94 229 HIS A O 1
ATOM 1728 N N . SER A 1 230 ? -0.207 8.540 -17.684 1.00 57.19 230 SER A N 1
ATOM 1729 C CA . SER A 1 230 ? 1.166 8.656 -18.194 1.00 57.19 230 SER A CA 1
ATOM 1730 C C . SER A 1 230 ? 1.956 9.642 -17.326 1.00 57.19 230 SER A C 1
ATOM 1732 O O . SER A 1 230 ? 1.379 10.647 -16.909 1.00 57.19 230 SER A O 1
ATOM 1734 N N . PRO A 1 231 ? 3.252 9.405 -17.066 1.00 58.12 231 PRO A N 1
ATOM 1735 C CA . PRO A 1 231 ? 4.077 10.315 -16.272 1.00 58.12 231 PRO A CA 1
ATOM 1736 C C . PRO A 1 231 ? 4.356 11.674 -16.939 1.00 58.12 231 PRO A C 1
ATOM 1738 O O . PRO A 1 231 ? 4.890 12.556 -16.281 1.00 58.12 231 PRO A O 1
ATOM 1741 N N . ASP A 1 232 ? 3.973 11.866 -18.206 1.00 48.16 232 ASP A N 1
ATOM 1742 C CA . ASP A 1 232 ? 4.369 13.019 -19.035 1.00 48.16 232 ASP A CA 1
ATOM 1743 C C . ASP A 1 232 ? 3.805 14.383 -18.574 1.00 48.16 232 ASP A C 1
ATOM 1745 O O . ASP A 1 232 ? 4.226 15.426 -19.074 1.00 48.16 232 ASP A O 1
ATOM 1749 N N . HIS A 1 233 ? 2.873 14.402 -17.613 1.00 40.78 233 HIS A N 1
ATOM 1750 C CA . HIS A 1 233 ? 2.260 15.621 -17.066 1.00 40.78 233 HIS A CA 1
ATOM 1751 C C . HIS A 1 233 ? 2.104 15.558 -15.535 1.00 40.78 233 HIS A C 1
ATOM 1753 O O . HIS A 1 233 ? 0.993 15.691 -15.017 1.00 40.78 233 HIS A O 1
ATOM 1759 N N . ILE A 1 234 ? 3.208 15.319 -14.817 1.00 44.12 234 ILE A N 1
ATOM 1760 C CA . ILE A 1 234 ? 3.266 15.280 -13.342 1.00 44.12 234 ILE A CA 1
ATOM 1761 C C . ILE A 1 234 ? 4.278 16.297 -12.813 1.00 44.12 234 ILE A C 1
ATOM 1763 O O . ILE A 1 234 ? 5.454 16.245 -13.241 1.00 44.12 234 ILE A O 1
#

Sequence (234 aa):
MHRAVLRLLVAAIILYAFISTASAGTAYVAQPQQPNSTTLVQALSDSSVSQILLLTNYSVNDELDQFKDRPLQINRSVSISGAPGLPPASLPVLDLRWKRGKLALCSSCVFEFKDIVVANERQGVGPAFDVFVGKPGSVVATRNIYRLRLACTNAQYTSDVVSSTRRSAVLPGSGSSEAQQQQTVDATYQGRSYPGSLFTRNLTADIPFVVQEGRGPSGGYAVVSSTLHSPDHI

Foldseek 3Di:
DVPVVVVVVVVVVVVPPDPPPLVADEAEDEVVDDVRHDHPLVLQLDLSHQEYEYAAADECPCVLVVQVPPARERAEAHEYFYDPPDDQQRAHEYEDVLAAANYEYELQYEYEYEHHEYENQHDDAEDFGRNYDYAHNYEYEYEAYHYHYPDDDFLVVNVVVQQPAAADCNDPCHPPPDGFDKDFAFADYNNDTDHRDIDGAWGKHQFDWDQDPPRGIGGNYIYTYHYDDDRPPD

pLDDT: mean 86.84, std 16.31, range [38.56, 98.56]

Radius of gyration: 18.86 Å; Cα contacts (8 Å, |Δi|>4): 512; chains: 1; bounding box: 49×49×49 Å

Organism: Tetradesmus obliquus (NCBI:txid3088)